Protein AF-A0A2S3WLH2-F1 (afdb_monomer_lite)

Structure (mmCIF, N/CA/C/O backbone):
data_AF-A0A2S3WLH2-F1
#
_entry.id   AF-A0A2S3WLH2-F1
#
loop_
_atom_site.group_PDB
_atom_site.id
_atom_site.type_symbol
_atom_site.label_atom_id
_atom_site.label_alt_id
_atom_site.label_comp_id
_atom_site.label_asym_id
_atom_site.label_entity_id
_atom_site.label_seq_id
_atom_site.pdbx_PDB_ins_code
_atom_site.Cartn_x
_atom_site.Cartn_y
_atom_site.Cartn_z
_atom_site.occupancy
_atom_site.B_iso_or_equiv
_atom_site.auth_seq_id
_atom_site.auth_comp_id
_atom_site.auth_asym_id
_atom_site.auth_atom_id
_atom_site.pdbx_PDB_model_num
ATOM 1 N N . MET A 1 1 ? 34.262 -37.736 -26.167 1.00 56.44 1 MET A N 1
ATOM 2 C CA . MET A 1 1 ? 33.920 -38.750 -27.195 1.00 56.44 1 MET A CA 1
ATOM 3 C C . MET A 1 1 ? 35.030 -39.770 -27.449 1.00 56.44 1 MET A C 1
ATOM 5 O O . MET A 1 1 ? 34.713 -40.842 -27.945 1.00 56.44 1 MET A O 1
ATOM 9 N N . GLU A 1 2 ? 36.291 -39.503 -27.096 1.00 75.81 2 GLU A N 1
ATOM 10 C CA . GLU A 1 2 ? 37.381 -40.477 -27.290 1.00 75.81 2 GLU A CA 1
ATOM 11 C C . GLU A 1 2 ? 37.308 -41.686 -26.346 1.00 75.81 2 GLU A C 1
ATOM 13 O O . GLU A 1 2 ? 37.465 -42.812 -26.799 1.00 75.81 2 GLU A O 1
ATOM 18 N N . LEU A 1 3 ? 36.907 -41.485 -25.085 1.00 77.19 3 LEU A N 1
ATOM 19 C CA . LEU A 1 3 ? 36.673 -42.567 -24.113 1.00 77.19 3 LEU A CA 1
ATOM 20 C C . LEU A 1 3 ? 35.698 -43.645 -24.618 1.00 77.19 3 LEU A C 1
ATOM 22 O O . LEU A 1 3 ? 35.965 -44.835 -24.494 1.00 77.19 3 LEU A O 1
ATOM 26 N N . LEU A 1 4 ? 34.589 -43.236 -25.243 1.00 81.94 4 LEU A N 1
ATOM 27 C CA . LEU A 1 4 ? 33.603 -44.168 -25.803 1.00 81.94 4 LEU A CA 1
ATOM 28 C C . LEU A 1 4 ? 34.166 -44.969 -26.986 1.00 81.94 4 LEU A C 1
ATOM 30 O O . LEU A 1 4 ? 33.778 -46.119 -27.184 1.00 81.94 4 LEU A O 1
ATOM 34 N N . LYS A 1 5 ? 35.082 -44.379 -27.766 1.00 85.12 5 LYS A N 1
ATOM 35 C CA . LYS A 1 5 ? 35.748 -45.073 -28.877 1.00 85.12 5 LYS A CA 1
ATOM 36 C C . LYS A 1 5 ? 36.744 -46.113 -28.359 1.00 85.12 5 LYS A C 1
ATOM 38 O O . LYS A 1 5 ? 36.732 -47.229 -28.870 1.00 85.12 5 LYS A O 1
ATOM 43 N N . SER A 1 6 ? 37.521 -45.793 -27.323 1.00 79.31 6 SER A N 1
ATOM 44 C CA . SER A 1 6 ? 38.459 -46.739 -26.700 1.00 79.31 6 SER A CA 1
ATOM 45 C C . SER A 1 6 ? 37.740 -47.910 -26.022 1.00 79.31 6 SER A C 1
ATOM 47 O O . SER A 1 6 ? 38.103 -49.060 -26.247 1.00 79.31 6 SER A O 1
ATOM 49 N N . ILE A 1 7 ? 36.643 -47.648 -25.296 1.00 79.62 7 ILE A N 1
ATOM 50 C CA . ILE A 1 7 ? 35.814 -48.707 -24.685 1.00 79.62 7 ILE A CA 1
ATOM 51 C C . ILE A 1 7 ? 35.257 -49.657 -25.753 1.00 79.62 7 ILE A C 1
ATOM 53 O O . ILE A 1 7 ? 35.231 -50.870 -25.557 1.00 79.62 7 ILE A O 1
ATOM 57 N N . LYS A 1 8 ? 34.830 -49.120 -26.903 1.00 85.94 8 LYS A N 1
ATOM 58 C CA . LYS A 1 8 ? 34.308 -49.927 -28.012 1.00 85.94 8 LYS A CA 1
ATOM 59 C C . LYS A 1 8 ? 35.391 -50.792 -28.664 1.00 85.94 8 LYS A C 1
ATOM 61 O O . LYS A 1 8 ? 35.097 -51.921 -29.044 1.00 85.94 8 LYS A O 1
ATOM 66 N N . ALA A 1 9 ? 36.612 -50.274 -28.799 1.00 85.38 9 ALA A N 1
ATOM 67 C CA . ALA A 1 9 ? 37.733 -50.998 -29.397 1.00 85.38 9 ALA A CA 1
ATOM 68 C C . ALA A 1 9 ? 38.206 -52.173 -28.523 1.00 85.38 9 ALA A C 1
ATOM 70 O O . ALA A 1 9 ? 38.523 -53.238 -29.046 1.00 85.38 9 ALA A O 1
ATOM 71 N N . GLU A 1 10 ? 38.188 -52.012 -27.198 1.00 83.56 10 GLU A N 1
ATOM 72 C CA . GLU A 1 10 ? 38.667 -53.029 -26.248 1.00 83.56 10 GLU A CA 1
ATOM 73 C C . GLU A 1 10 ? 37.556 -53.932 -25.680 1.00 83.56 10 GLU A C 1
ATOM 75 O O . GLU A 1 10 ? 37.819 -54.837 -24.886 1.00 83.56 10 GLU A O 1
ATOM 80 N N . TRP A 1 11 ? 36.308 -53.750 -26.122 1.00 78.88 11 TRP A N 1
ATOM 81 C CA . TRP A 1 11 ? 35.135 -54.471 -25.613 1.00 78.88 11 TRP A CA 1
ATOM 82 C C . TRP A 1 11 ? 35.271 -56.000 -25.680 1.00 78.88 11 TRP A C 1
ATOM 84 O O . TRP A 1 11 ? 34.885 -56.706 -24.747 1.00 78.88 11 TRP A O 1
ATOM 94 N N . SER A 1 12 ? 35.876 -56.518 -26.755 1.00 79.00 12 SER A N 1
ATOM 95 C CA . SER A 1 12 ? 36.104 -57.958 -26.923 1.00 79.00 12 SER A CA 1
ATOM 96 C C . SER A 1 12 ? 37.017 -58.531 -25.834 1.00 79.00 12 SER A C 1
ATOM 98 O O . SER A 1 12 ? 36.759 -59.628 -25.348 1.00 79.00 12 SER A O 1
ATOM 100 N N . VAL A 1 13 ? 38.049 -57.791 -25.417 1.00 77.56 13 VAL A N 1
ATOM 101 C CA . VAL A 1 13 ? 39.008 -58.224 -24.385 1.00 77.56 13 VAL A CA 1
ATOM 102 C C . VAL A 1 13 ? 38.372 -58.134 -22.998 1.00 77.56 13 VAL A C 1
ATOM 104 O O . VAL A 1 13 ? 38.483 -59.058 -22.195 1.00 77.56 13 VAL A O 1
ATOM 107 N N . ILE A 1 14 ? 37.624 -57.058 -22.741 1.00 70.06 14 ILE A N 1
ATOM 108 C CA . ILE A 1 14 ? 36.913 -56.844 -21.474 1.00 70.06 14 ILE A CA 1
ATOM 109 C C . ILE A 1 14 ? 35.849 -57.931 -21.246 1.00 70.06 14 ILE A C 1
ATOM 111 O O . ILE A 1 14 ? 35.679 -58.391 -20.120 1.00 70.06 14 ILE A O 1
ATOM 115 N N . SER A 1 15 ? 35.173 -58.388 -22.306 1.00 73.50 15 SER A N 1
ATOM 116 C CA . SER A 1 15 ? 34.126 -59.418 -22.216 1.00 73.50 15 SER A CA 1
ATOM 117 C C . SER A 1 15 ? 34.638 -60.827 -21.885 1.00 73.50 15 SER A C 1
ATOM 119 O O . SER A 1 15 ? 33.877 -61.644 -21.372 1.00 73.50 15 SER A O 1
ATOM 121 N N . GLN A 1 16 ? 35.920 -61.115 -22.139 1.00 81.88 16 GLN A N 1
ATOM 122 C CA . GLN A 1 16 ? 36.527 -62.429 -21.884 1.00 81.88 16 GLN A CA 1
ATOM 123 C C . GLN A 1 16 ? 37.110 -62.562 -20.465 1.00 81.88 16 GLN A C 1
ATOM 125 O O . GLN A 1 16 ? 37.399 -63.673 -20.025 1.00 81.88 16 GLN A O 1
ATOM 130 N N . ALA A 1 17 ? 37.250 -61.453 -19.728 1.00 81.44 17 ALA A N 1
ATOM 131 C CA . ALA A 1 17 ? 37.778 -61.421 -18.365 1.00 81.44 17 ALA A CA 1
ATOM 132 C C . ALA A 1 17 ? 36.665 -61.057 -17.353 1.00 81.44 17 ALA A C 1
ATOM 134 O O . ALA A 1 17 ? 36.336 -59.875 -17.205 1.00 81.44 17 ALA A O 1
ATOM 135 N N . PRO A 1 18 ? 36.092 -62.025 -16.605 1.00 79.50 18 PRO A N 1
ATOM 136 C CA . PRO A 1 18 ? 34.935 -61.782 -15.732 1.00 79.50 18 PRO A CA 1
ATOM 137 C C . PRO A 1 18 ? 35.211 -60.737 -14.638 1.00 79.50 18 PRO A C 1
ATOM 139 O O . PRO A 1 18 ? 34.332 -59.950 -14.292 1.0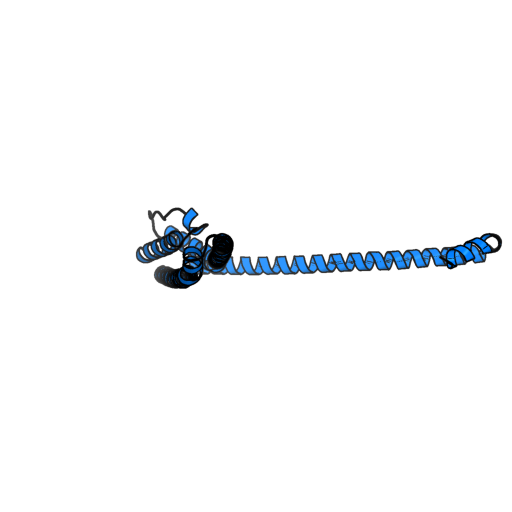0 79.50 18 PRO A O 1
ATOM 142 N N . PHE A 1 19 ? 36.447 -60.664 -14.135 1.00 84.69 19 PHE A N 1
ATOM 143 C CA . PHE A 1 19 ? 36.845 -59.667 -13.138 1.00 84.69 19 PHE A CA 1
ATOM 144 C C . PHE A 1 19 ? 36.872 -58.238 -13.695 1.00 84.69 19 PHE A C 1
ATOM 146 O O . PHE A 1 19 ? 36.411 -57.317 -13.023 1.00 84.69 19 PHE A O 1
ATOM 153 N N . SER A 1 20 ? 37.346 -58.043 -14.928 1.00 82.00 20 SER A N 1
ATOM 154 C CA . SER A 1 20 ? 37.380 -56.722 -15.571 1.00 82.00 20 SER A CA 1
ATOM 155 C C . SER A 1 20 ? 35.971 -56.172 -15.796 1.00 82.00 20 SER A C 1
ATOM 157 O O . SER A 1 20 ? 35.726 -54.987 -15.571 1.00 82.00 20 SER A O 1
ATOM 159 N N . PHE A 1 21 ? 35.023 -57.040 -16.165 1.00 83.19 21 PHE A N 1
ATOM 160 C CA . PHE A 1 21 ? 33.614 -56.671 -16.285 1.00 83.19 21 PHE A CA 1
ATOM 161 C C . PHE A 1 21 ? 33.007 -56.249 -14.939 1.00 83.19 21 PHE A C 1
ATOM 163 O O . PHE A 1 21 ? 32.333 -55.222 -14.870 1.00 83.19 21 PHE A O 1
ATOM 170 N N . LEU A 1 22 ? 33.281 -56.990 -13.857 1.00 90.06 22 LEU A N 1
ATOM 171 C CA . LEU A 1 22 ? 32.807 -56.637 -12.512 1.00 90.06 22 LEU A CA 1
ATOM 172 C C . LEU A 1 22 ? 33.355 -55.284 -12.042 1.00 90.06 22 LEU A C 1
ATOM 174 O O . LEU A 1 22 ? 32.604 -54.479 -11.492 1.00 90.06 22 LEU A O 1
ATOM 178 N N . ILE A 1 23 ? 34.637 -55.006 -12.299 1.00 90.06 23 ILE A N 1
ATOM 179 C CA . ILE A 1 23 ? 35.258 -53.717 -11.967 1.00 90.06 23 ILE A CA 1
ATOM 180 C C . ILE A 1 23 ? 34.596 -52.587 -12.762 1.00 90.06 23 ILE A C 1
ATOM 182 O O . ILE A 1 23 ? 34.207 -51.573 -12.182 1.00 90.06 23 ILE A O 1
ATOM 186 N N . LEU A 1 24 ? 34.409 -52.764 -14.074 1.00 86.25 24 LEU A N 1
ATOM 187 C CA . LEU A 1 24 ? 33.755 -51.762 -14.917 1.00 86.25 24 LEU A CA 1
ATOM 188 C C . LEU A 1 24 ? 32.306 -51.503 -14.476 1.00 86.25 24 LEU A C 1
ATOM 190 O O . LEU A 1 24 ? 31.888 -50.349 -14.388 1.00 86.25 24 LEU A O 1
ATOM 194 N N . ALA A 1 25 ? 31.552 -52.554 -14.150 1.00 90.00 25 ALA A N 1
ATOM 195 C CA . ALA A 1 25 ? 30.191 -52.433 -13.639 1.00 90.00 25 ALA A CA 1
ATOM 196 C C . ALA A 1 25 ? 30.152 -51.662 -12.309 1.00 90.00 25 ALA A C 1
ATOM 198 O O . ALA A 1 25 ? 29.349 -50.740 -12.156 1.00 90.00 25 ALA A O 1
ATOM 199 N N . ALA A 1 26 ? 31.055 -51.974 -11.373 1.00 95.88 26 ALA A N 1
ATOM 200 C CA . ALA A 1 26 ? 31.165 -51.266 -10.099 1.00 95.88 26 ALA A CA 1
ATOM 201 C C . ALA A 1 26 ? 31.509 -49.778 -10.287 1.00 95.88 26 ALA A C 1
ATOM 203 O O . ALA A 1 26 ? 30.929 -48.920 -9.615 1.00 95.88 26 ALA A O 1
ATOM 204 N N . LEU A 1 27 ? 32.395 -49.451 -11.235 1.00 94.62 27 LEU A N 1
ATOM 205 C CA . LEU A 1 27 ? 32.729 -48.067 -11.580 1.00 94.62 27 LEU A CA 1
ATOM 206 C C . LEU A 1 27 ? 31.532 -47.321 -12.177 1.00 94.62 27 LEU A C 1
ATOM 208 O O . LEU A 1 27 ? 31.243 -46.203 -11.755 1.00 94.62 27 LEU A O 1
ATOM 212 N N . MET A 1 28 ? 30.800 -47.942 -13.105 1.00 94.12 28 MET A N 1
ATOM 213 C CA . MET A 1 28 ? 29.609 -47.341 -13.717 1.00 94.12 28 MET A CA 1
ATOM 214 C C . MET A 1 28 ? 28.498 -47.090 -12.691 1.00 94.12 28 MET A C 1
ATOM 216 O O . MET A 1 28 ? 27.896 -46.016 -12.694 1.00 94.12 28 MET A O 1
ATOM 220 N N . LEU A 1 29 ? 28.256 -48.035 -11.776 1.00 97.44 29 LEU A N 1
ATOM 221 C CA . LEU A 1 29 ? 27.294 -47.862 -10.683 1.00 97.44 29 LEU A CA 1
ATOM 222 C C . LEU A 1 29 ? 27.719 -46.748 -9.721 1.00 97.44 29 LEU A C 1
ATOM 224 O O . LEU A 1 29 ? 26.893 -45.925 -9.332 1.00 97.44 29 LEU A O 1
ATOM 228 N N . SER A 1 30 ? 29.009 -46.679 -9.386 1.00 97.25 30 SER A N 1
ATOM 229 C CA . SER A 1 30 ? 29.555 -45.628 -8.522 1.00 97.25 30 SER A CA 1
ATOM 230 C C . SER A 1 30 ? 29.428 -44.248 -9.169 1.00 97.25 30 SER A C 1
ATOM 232 O O . SER A 1 30 ? 28.981 -43.302 -8.522 1.00 97.25 30 SER A O 1
ATOM 234 N N . ALA A 1 31 ? 29.748 -44.130 -10.461 1.00 96.62 31 ALA A N 1
ATOM 235 C CA . ALA A 1 31 ? 29.577 -42.894 -11.219 1.00 96.62 31 ALA A CA 1
ATOM 236 C C . ALA A 1 31 ? 28.099 -42.482 -11.297 1.00 96.62 31 ALA A C 1
ATOM 238 O O . ALA A 1 31 ? 27.768 -41.330 -11.021 1.00 96.62 31 ALA A O 1
ATOM 239 N N . GLY A 1 32 ? 27.199 -43.431 -11.584 1.00 97.75 32 GLY A N 1
ATOM 240 C CA . GLY A 1 32 ? 25.755 -43.196 -11.584 1.00 97.75 32 GLY A CA 1
ATOM 241 C C . GLY A 1 32 ? 25.242 -42.708 -10.227 1.00 97.75 32 GLY A C 1
ATOM 242 O O . GLY A 1 32 ? 24.495 -41.731 -10.166 1.00 97.75 32 GLY A O 1
ATOM 243 N N . TYR A 1 33 ? 25.701 -43.323 -9.134 1.00 97.81 33 TYR A N 1
ATOM 244 C CA . TYR A 1 33 ? 25.372 -42.898 -7.774 1.00 97.81 33 TYR A CA 1
ATOM 245 C C . TYR A 1 33 ? 25.886 -41.487 -7.464 1.00 97.81 33 TYR A C 1
ATOM 247 O O . TYR A 1 33 ? 25.137 -40.680 -6.917 1.00 97.81 33 TYR A O 1
ATOM 255 N N . LEU A 1 34 ? 27.124 -41.152 -7.841 1.00 97.94 34 LEU A N 1
ATOM 256 C CA . LEU A 1 34 ? 27.683 -39.812 -7.634 1.00 97.94 34 LEU A CA 1
ATOM 257 C C . LEU A 1 34 ? 26.921 -38.744 -8.430 1.00 97.94 34 LEU A C 1
ATOM 259 O O . LEU A 1 34 ? 26.586 -37.700 -7.870 1.00 97.94 34 LEU A O 1
ATOM 263 N N . CYS A 1 35 ? 26.584 -39.017 -9.694 1.00 97.19 35 CYS A N 1
ATOM 264 C CA . CYS A 1 35 ? 25.770 -38.119 -10.516 1.00 97.19 35 CYS A CA 1
ATOM 265 C C . CYS A 1 35 ? 24.366 -37.925 -9.929 1.00 97.19 35 CYS A C 1
ATOM 267 O O . CYS A 1 35 ? 23.907 -36.789 -9.810 1.00 97.19 35 CYS A O 1
ATOM 269 N N . ALA A 1 36 ? 23.701 -39.011 -9.522 1.00 96.94 36 ALA A N 1
ATOM 270 C CA . ALA A 1 36 ? 22.388 -38.942 -8.887 1.00 96.94 36 ALA A CA 1
ATOM 271 C C . ALA A 1 36 ? 22.452 -38.153 -7.574 1.00 96.94 36 ALA A C 1
ATOM 273 O O . ALA A 1 36 ? 21.664 -37.235 -7.365 1.00 96.94 36 ALA A O 1
ATOM 274 N N . ARG A 1 37 ? 23.429 -38.454 -6.712 1.00 97.50 37 ARG A N 1
ATOM 275 C CA . ARG A 1 37 ? 23.650 -37.743 -5.449 1.00 97.50 37 ARG A CA 1
ATOM 276 C C . ARG A 1 37 ? 23.870 -36.250 -5.680 1.00 97.50 37 ARG A C 1
ATOM 278 O O . ARG A 1 37 ? 23.269 -35.457 -4.967 1.00 97.50 37 ARG A O 1
ATOM 285 N N . TRP A 1 38 ? 24.691 -35.867 -6.657 1.00 96.00 38 TRP A N 1
ATOM 286 C CA . TRP A 1 38 ? 24.941 -34.461 -6.987 1.00 96.00 38 TRP A CA 1
ATOM 287 C C . TRP A 1 38 ? 23.674 -33.752 -7.484 1.00 96.00 38 TRP A C 1
ATOM 289 O O . TRP A 1 38 ? 23.323 -32.690 -6.972 1.00 96.00 38 TRP A O 1
ATOM 299 N N . TYR A 1 39 ? 22.941 -34.372 -8.414 1.00 97.19 39 TYR A N 1
ATOM 300 C CA . TYR A 1 39 ? 21.691 -33.820 -8.942 1.00 97.19 39 TYR A CA 1
ATOM 301 C C . TYR A 1 39 ? 20.627 -33.643 -7.849 1.00 97.19 39 TYR A C 1
ATOM 303 O O . TYR A 1 39 ? 20.033 -32.570 -7.711 1.00 97.19 39 TYR A O 1
ATOM 311 N N . TYR A 1 40 ? 20.403 -34.678 -7.036 1.00 97.69 40 TYR A N 1
ATOM 312 C CA . TYR A 1 40 ? 19.420 -34.623 -5.958 1.00 97.69 40 TYR A CA 1
ATOM 313 C C . TYR A 1 40 ? 19.848 -33.689 -4.826 1.00 97.69 40 TYR A C 1
ATOM 315 O O . TYR A 1 40 ? 18.982 -33.015 -4.276 1.00 97.69 40 TYR A O 1
ATOM 323 N N . ALA A 1 41 ? 21.144 -33.581 -4.514 1.00 96.88 41 ALA A N 1
ATOM 324 C CA . ALA A 1 41 ? 21.641 -32.594 -3.556 1.00 96.88 41 ALA A CA 1
ATOM 325 C C . ALA A 1 41 ? 21.285 -31.170 -4.002 1.00 96.88 41 ALA A C 1
ATOM 327 O O . ALA A 1 41 ? 20.617 -30.457 -3.258 1.00 96.88 41 ALA A O 1
ATOM 328 N N . GLY A 1 42 ? 21.586 -30.805 -5.255 1.00 95.44 42 GLY A N 1
ATOM 329 C CA . GLY A 1 42 ? 21.228 -29.485 -5.785 1.00 95.44 42 GLY A CA 1
ATOM 330 C C . GLY A 1 42 ? 19.717 -29.222 -5.778 1.00 95.44 42 GLY A C 1
ATOM 331 O O . GLY A 1 42 ? 19.271 -28.116 -5.472 1.00 95.44 42 GLY A O 1
ATOM 332 N N . ARG A 1 43 ? 18.893 -30.243 -6.055 1.00 96.25 43 ARG A N 1
ATOM 333 C CA . ARG A 1 43 ? 17.430 -30.108 -5.985 1.00 96.25 43 ARG A CA 1
ATOM 334 C C . ARG A 1 43 ? 16.923 -29.939 -4.552 1.00 96.25 43 ARG A C 1
ATOM 336 O O . ARG A 1 43 ? 15.994 -29.161 -4.339 1.00 96.25 43 ARG A O 1
ATOM 343 N N . ILE A 1 44 ? 17.502 -30.662 -3.596 1.00 97.50 44 ILE A N 1
ATOM 344 C CA . ILE A 1 44 ? 17.186 -30.533 -2.169 1.00 97.50 44 ILE A CA 1
ATOM 345 C C . ILE A 1 44 ? 17.556 -29.133 -1.679 1.00 97.50 44 ILE A C 1
ATOM 347 O O . ILE A 1 44 ? 16.749 -28.517 -0.988 1.00 97.50 44 ILE A O 1
ATOM 351 N N . ASP A 1 45 ? 18.714 -28.611 -2.076 1.00 96.75 45 ASP A N 1
ATOM 352 C CA . ASP A 1 45 ? 19.168 -27.280 -1.671 1.00 96.75 45 ASP A CA 1
ATOM 353 C C . ASP A 1 45 ? 18.255 -26.178 -2.226 1.00 96.75 45 ASP A C 1
ATOM 355 O O . ASP A 1 45 ? 17.789 -25.334 -1.464 1.00 96.75 45 ASP A O 1
ATOM 359 N N . LEU A 1 46 ? 17.858 -26.262 -3.503 1.00 96.88 46 LEU A N 1
ATOM 360 C CA . LEU A 1 46 ? 16.874 -25.342 -4.091 1.00 96.88 46 LEU A CA 1
ATOM 361 C C . LEU A 1 46 ? 15.519 -25.387 -3.361 1.00 96.88 46 LEU A C 1
ATOM 363 O O . LEU A 1 46 ? 14.864 -24.363 -3.158 1.00 96.88 46 LEU A O 1
ATOM 367 N N . LEU A 1 47 ? 15.055 -26.584 -2.990 1.00 96.56 47 LEU A N 1
ATOM 368 C CA . LEU A 1 47 ? 13.795 -26.734 -2.260 1.00 96.56 47 LEU A CA 1
ATOM 369 C C . LEU A 1 47 ? 13.895 -26.177 -0.839 1.00 96.56 47 LEU A C 1
ATOM 371 O O . LEU A 1 47 ? 12.933 -25.566 -0.375 1.00 96.56 47 LEU A O 1
ATOM 375 N N . ARG A 1 48 ? 15.040 -26.348 -0.171 1.00 97.31 48 ARG A N 1
ATOM 376 C CA . ARG A 1 48 ? 15.312 -25.759 1.145 1.00 97.31 48 ARG A CA 1
ATOM 377 C C . ARG A 1 48 ? 15.331 -24.239 1.084 1.00 97.31 48 ARG A C 1
ATOM 379 O O . ARG A 1 48 ? 14.671 -23.617 1.906 1.00 97.31 48 ARG A O 1
ATOM 386 N N . GLU A 1 49 ? 15.994 -23.655 0.091 1.00 96.44 49 GLU A N 1
ATOM 387 C CA . GLU A 1 49 ? 16.008 -22.203 -0.120 1.00 96.44 49 GLU A CA 1
ATOM 388 C C . GLU A 1 49 ? 14.589 -21.665 -0.345 1.00 96.44 49 GLU A C 1
ATOM 390 O O . GLU A 1 49 ? 14.150 -20.723 0.312 1.00 96.44 49 GLU A O 1
ATOM 395 N N . ARG A 1 50 ? 13.807 -22.319 -1.212 1.00 96.00 50 ARG A N 1
ATOM 396 C CA . ARG A 1 50 ? 12.413 -21.925 -1.451 1.00 96.00 50 ARG A CA 1
ATOM 397 C C . ARG A 1 50 ? 11.545 -22.061 -0.199 1.00 96.00 50 ARG A C 1
ATOM 399 O O . ARG A 1 50 ? 10.677 -21.216 0.021 1.00 96.00 50 ARG A O 1
ATOM 406 N N . LEU A 1 51 ? 11.745 -23.118 0.589 1.00 97.06 51 LEU A N 1
ATOM 407 C CA . LEU A 1 51 ? 11.056 -23.312 1.864 1.00 97.06 51 LEU A CA 1
ATOM 408 C C . LEU A 1 51 ? 11.413 -22.182 2.836 1.00 97.06 51 LEU A C 1
ATOM 410 O O . LEU A 1 51 ? 10.507 -21.595 3.418 1.00 97.06 51 LEU A O 1
ATOM 414 N N . GLN A 1 52 ? 12.698 -21.840 2.943 1.00 97.19 52 GLN A N 1
ATOM 415 C CA . GLN A 1 52 ? 13.191 -20.772 3.806 1.00 97.19 52 GLN A CA 1
ATOM 416 C C . GLN A 1 52 ? 12.586 -19.414 3.424 1.00 97.19 52 GLN A C 1
ATOM 418 O O . GLN A 1 52 ? 11.989 -18.747 4.268 1.00 97.19 52 GLN A O 1
ATOM 423 N N . LEU A 1 53 ? 12.626 -19.049 2.139 1.00 95.94 53 LEU A N 1
ATOM 424 C CA . LEU A 1 53 ? 12.006 -17.816 1.642 1.00 95.94 53 LEU A CA 1
ATOM 425 C C . LEU A 1 53 ? 10.503 -17.769 1.947 1.00 95.94 53 LEU A C 1
ATOM 427 O O . LEU A 1 53 ? 9.954 -16.720 2.279 1.00 95.94 53 LEU A O 1
ATOM 431 N N . LYS A 1 54 ? 9.811 -18.910 1.844 1.00 95.62 54 LYS A N 1
ATOM 432 C CA . LYS A 1 54 ? 8.384 -18.997 2.172 1.00 95.62 54 LYS A CA 1
ATOM 433 C C . LYS A 1 54 ? 8.117 -18.895 3.670 1.00 95.62 54 LYS A C 1
ATOM 435 O O . LYS A 1 54 ? 7.145 -18.238 4.035 1.00 95.62 54 LYS A O 1
ATOM 440 N N . SER A 1 55 ? 8.957 -19.480 4.521 1.00 95.69 55 SER A N 1
ATOM 441 C CA . SER A 1 55 ? 8.842 -19.311 5.972 1.00 95.69 55 SER A CA 1
ATOM 442 C C . SER A 1 55 ? 9.119 -17.872 6.405 1.00 95.69 55 SER A C 1
ATOM 444 O O . SER A 1 55 ? 8.363 -17.336 7.206 1.00 95.69 55 SER A O 1
ATOM 446 N N . GLU A 1 56 ? 10.115 -17.204 5.819 1.00 95.69 56 GLU A N 1
ATOM 447 C CA . GLU A 1 56 ? 10.420 -15.794 6.106 1.00 95.69 56 GLU A CA 1
ATOM 448 C C . GLU A 1 56 ? 9.264 -14.871 5.689 1.00 95.69 56 GLU A C 1
ATOM 450 O O . GLU A 1 56 ? 8.875 -13.967 6.433 1.00 95.69 56 GLU A O 1
ATOM 455 N N . GLN A 1 57 ? 8.650 -15.132 4.528 1.00 93.38 57 GLN A N 1
ATOM 456 C CA . GLN A 1 57 ? 7.432 -14.437 4.102 1.00 93.38 57 GLN A CA 1
ATOM 457 C C . GLN A 1 57 ? 6.276 -14.664 5.081 1.00 93.38 57 GLN A C 1
ATOM 459 O O . GLN A 1 57 ? 5.590 -13.709 5.442 1.00 93.38 57 GLN A O 1
ATOM 464 N N . ALA A 1 58 ? 6.057 -15.909 5.514 1.00 93.62 58 ALA A N 1
ATOM 465 C CA . ALA A 1 58 ? 4.983 -16.249 6.441 1.00 93.62 58 ALA A CA 1
ATOM 466 C C . ALA A 1 58 ? 5.151 -15.548 7.797 1.00 93.62 58 ALA A C 1
ATOM 468 O O . ALA A 1 58 ? 4.197 -14.937 8.277 1.00 93.62 58 ALA A O 1
ATOM 469 N N . GLU A 1 59 ? 6.356 -15.561 8.372 1.00 94.62 59 GLU A N 1
ATOM 470 C CA . GLU A 1 59 ? 6.642 -14.845 9.621 1.00 94.62 59 GLU A CA 1
ATOM 471 C C . GLU A 1 59 ? 6.477 -13.332 9.446 1.00 94.62 59 GLU A C 1
ATOM 473 O O . GLU A 1 59 ? 5.818 -12.690 10.258 1.00 94.62 59 GLU A O 1
ATOM 478 N N . THR A 1 60 ? 6.933 -12.760 8.326 1.00 92.69 60 THR A N 1
ATOM 479 C CA . THR A 1 60 ? 6.723 -11.330 8.039 1.00 92.69 60 THR A CA 1
ATOM 480 C C . THR A 1 60 ? 5.235 -10.966 7.976 1.00 92.69 60 THR A C 1
ATOM 482 O O . THR A 1 60 ? 4.826 -9.918 8.478 1.00 92.69 60 THR A O 1
ATOM 485 N N . TYR A 1 61 ? 4.399 -11.799 7.348 1.00 89.69 61 TYR A N 1
ATOM 486 C CA . TYR A 1 61 ? 2.955 -11.554 7.296 1.00 89.69 61 TYR A CA 1
ATOM 487 C C . TYR A 1 61 ? 2.298 -11.703 8.663 1.00 89.69 61 TYR A C 1
ATOM 489 O O . TYR A 1 61 ? 1.459 -10.879 9.019 1.00 89.69 61 TYR A O 1
ATOM 497 N N . LYS A 1 62 ? 2.710 -12.706 9.438 1.00 93.56 62 LYS A N 1
ATOM 498 C CA . LYS A 1 62 ? 2.239 -12.914 10.806 1.00 93.56 62 LYS A CA 1
ATOM 499 C C . LYS A 1 62 ? 2.585 -11.725 11.702 1.00 93.56 62 LYS A C 1
ATOM 501 O O . LYS A 1 62 ? 1.706 -11.218 12.386 1.00 93.56 62 LYS A O 1
ATOM 506 N N . GLU A 1 63 ? 3.816 -11.222 11.645 1.00 93.56 63 GLU A N 1
ATOM 507 C CA . GLU A 1 63 ? 4.219 -10.017 12.379 1.00 93.56 63 GLU A CA 1
ATOM 508 C C . GLU A 1 63 ? 3.397 -8.788 11.979 1.00 93.56 63 GLU A C 1
ATOM 510 O O . GLU A 1 63 ? 3.025 -7.982 12.829 1.00 93.56 63 GLU A O 1
ATOM 515 N N . ARG A 1 64 ? 3.097 -8.622 10.684 1.00 87.44 64 ARG A N 1
ATOM 516 C CA . ARG A 1 64 ? 2.258 -7.512 10.207 1.00 87.44 64 ARG A CA 1
ATOM 517 C C . ARG A 1 64 ? 0.816 -7.631 10.688 1.00 87.44 64 ARG A C 1
ATOM 519 O O . ARG A 1 64 ? 0.253 -6.614 11.077 1.00 87.44 64 ARG A O 1
ATOM 526 N N . ALA A 1 65 ? 0.251 -8.835 10.668 1.00 86.69 65 ALA A N 1
ATOM 527 C CA . ALA A 1 65 ? -1.095 -9.094 11.166 1.00 86.69 65 ALA A CA 1
ATOM 528 C C . ALA A 1 65 ? -1.185 -8.811 12.671 1.00 86.69 65 ALA A C 1
ATOM 530 O O . ALA A 1 65 ? -2.043 -8.047 13.091 1.00 86.69 65 ALA A O 1
ATOM 531 N N . LEU A 1 66 ? -0.224 -9.300 13.463 1.00 92.19 66 LEU A N 1
ATOM 532 C CA . LEU A 1 66 ? -0.175 -9.029 14.904 1.00 92.19 66 LEU A CA 1
ATOM 533 C C . LEU A 1 66 ? -0.074 -7.528 15.209 1.00 92.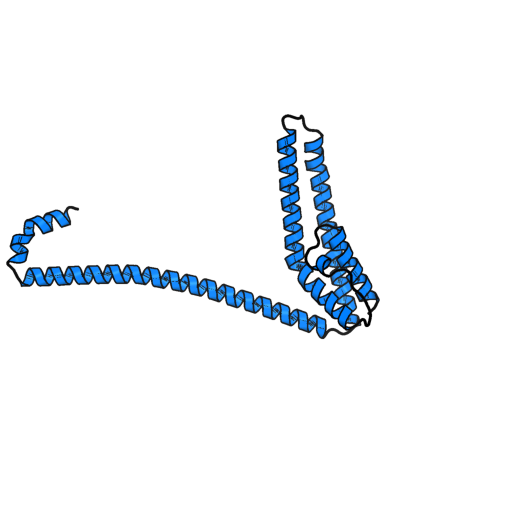19 66 LEU A C 1
ATOM 535 O O . LEU A 1 66 ? -0.798 -7.025 16.059 1.00 92.19 66 LEU A O 1
ATOM 539 N N . LYS A 1 67 ? 0.754 -6.782 14.467 1.00 91.62 67 LYS A N 1
ATOM 540 C CA . LYS A 1 67 ? 0.830 -5.316 14.607 1.00 91.62 67 LYS A CA 1
ATOM 541 C C . LYS A 1 67 ? -0.483 -4.615 14.249 1.00 91.62 67 LYS A C 1
ATOM 543 O O . LYS A 1 67 ? -0.772 -3.551 14.790 1.00 91.62 67 LYS A O 1
ATOM 548 N N . GLN A 1 68 ? -1.253 -5.156 13.307 1.00 88.56 68 GLN A N 1
ATOM 549 C CA . GLN A 1 68 ? -2.574 -4.623 12.974 1.00 88.56 68 GLN A CA 1
ATOM 550 C C . GLN A 1 68 ? -3.580 -4.925 14.085 1.00 88.56 68 GLN A C 1
ATOM 552 O O . GLN A 1 68 ? -4.289 -4.013 14.497 1.00 88.56 68 GLN A O 1
ATOM 557 N N . ASP A 1 69 ? -3.578 -6.142 14.626 1.00 89.31 69 ASP A N 1
ATOM 558 C CA . ASP A 1 69 ? -4.427 -6.518 15.759 1.00 89.31 69 ASP A CA 1
ATOM 559 C C . ASP A 1 69 ? -4.135 -5.645 16.989 1.00 89.31 69 ASP A C 1
ATOM 561 O O . ASP A 1 69 ? -5.057 -5.134 17.623 1.00 89.31 69 ASP A O 1
ATOM 565 N N . GLU A 1 70 ? -2.858 -5.390 17.286 1.00 93.12 70 GLU A N 1
ATOM 566 C CA . GLU A 1 70 ? -2.439 -4.478 18.356 1.00 93.12 70 GLU A CA 1
ATOM 567 C C . GLU A 1 70 ? -2.987 -3.061 18.150 1.00 93.12 70 GLU A C 1
ATOM 569 O O . GLU A 1 70 ? -3.559 -2.486 19.077 1.00 93.12 70 GLU A O 1
ATOM 574 N N . LYS A 1 71 ? -2.886 -2.511 16.933 1.00 90.94 71 LYS A N 1
ATOM 575 C CA . LYS A 1 71 ? -3.468 -1.200 16.603 1.00 90.94 71 LYS A CA 1
ATOM 576 C C . LYS A 1 71 ? -4.987 -1.184 16.766 1.00 90.94 71 LYS A C 1
ATOM 578 O O . LYS A 1 71 ? -5.535 -0.191 17.238 1.00 90.94 71 LYS A O 1
ATOM 583 N N . VAL A 1 72 ? -5.675 -2.251 16.354 1.00 90.56 72 VAL A N 1
ATOM 584 C CA . VAL A 1 72 ? -7.137 -2.361 16.493 1.00 90.56 72 VAL A CA 1
ATOM 585 C C . VAL A 1 72 ? -7.511 -2.334 17.962 1.00 90.56 72 VAL A C 1
ATOM 587 O O . VAL A 1 72 ? -8.352 -1.531 18.361 1.00 90.56 72 VAL A O 1
ATOM 590 N N . LEU A 1 73 ? -6.834 -3.135 18.782 1.00 90.06 73 LEU A N 1
ATOM 591 C CA . LEU A 1 73 ? -7.035 -3.133 20.225 1.00 90.06 73 LEU A CA 1
ATOM 592 C C . LEU A 1 73 ? -6.724 -1.766 20.841 1.00 90.06 73 LEU A C 1
ATOM 594 O O . LEU A 1 73 ? -7.452 -1.321 21.723 1.00 90.06 73 LEU A O 1
ATOM 598 N N . GLU A 1 74 ? -5.684 -1.075 20.376 1.00 92.25 74 GLU A N 1
ATOM 599 C CA . GLU A 1 74 ? -5.345 0.267 20.849 1.00 92.25 74 GLU A CA 1
ATOM 600 C C . GLU A 1 74 ? -6.466 1.278 20.557 1.00 92.25 74 GLU A C 1
ATOM 602 O O . GLU A 1 74 ? -6.803 2.094 21.416 1.00 92.25 74 GLU A O 1
ATOM 607 N N . VAL A 1 75 ? -7.059 1.228 19.362 1.00 91.62 75 VAL A N 1
ATOM 608 C CA . VAL A 1 75 ? -8.162 2.114 18.960 1.00 91.62 75 VAL A CA 1
ATOM 609 C C . VAL A 1 75 ? -9.439 1.783 19.735 1.00 91.62 75 VAL A C 1
ATOM 611 O O . VAL A 1 75 ? -10.030 2.683 20.330 1.00 91.62 75 VAL A O 1
ATOM 614 N N . VAL A 1 76 ? -9.814 0.504 19.811 1.00 91.81 76 VAL A N 1
ATOM 615 C CA . VAL A 1 76 ? -11.024 0.037 20.509 1.00 91.81 76 VAL A CA 1
ATOM 616 C C . VAL A 1 76 ? -10.962 0.334 22.011 1.00 91.81 76 VAL A C 1
ATOM 618 O O . VAL A 1 76 ? -11.936 0.804 22.593 1.00 91.81 76 VAL A O 1
ATOM 621 N N . ASN A 1 77 ? -9.806 0.132 22.647 1.00 92.12 77 ASN A N 1
ATOM 622 C CA . ASN A 1 77 ? -9.636 0.379 24.083 1.00 92.12 77 ASN A CA 1
ATOM 623 C C . ASN A 1 77 ? -9.392 1.860 24.429 1.00 92.12 77 ASN A C 1
ATOM 625 O O . ASN A 1 77 ? -9.272 2.192 25.606 1.00 92.12 77 ASN A O 1
ATOM 629 N N . SER A 1 78 ? -9.280 2.759 23.443 1.00 91.50 78 SER A N 1
ATOM 630 C CA . SER A 1 78 ? -9.065 4.187 23.711 1.00 91.50 78 SER A CA 1
ATOM 631 C C . SER A 1 78 ? -10.326 4.833 24.295 1.00 91.50 78 SER A C 1
ATOM 633 O O . SER A 1 78 ? -11.426 4.618 23.794 1.00 91.50 78 SER A O 1
ATOM 635 N N . ASP A 1 79 ? -10.191 5.693 25.304 1.00 93.75 79 ASP A N 1
ATOM 636 C CA . ASP A 1 79 ? -11.311 6.496 25.814 1.00 93.75 79 ASP A CA 1
ATOM 637 C C . ASP A 1 79 ? -11.818 7.500 24.766 1.00 93.75 79 ASP A C 1
ATOM 639 O O . ASP A 1 79 ? -11.099 7.858 23.833 1.00 93.75 79 ASP A O 1
ATOM 643 N N . GLY A 1 80 ? -13.050 8.001 24.927 1.00 93.75 80 GLY A N 1
ATOM 644 C CA . GLY A 1 80 ? -13.661 8.965 23.995 1.00 93.75 80 GLY A CA 1
ATOM 645 C C . GLY A 1 80 ? -12.756 10.162 23.644 1.00 93.75 80 GLY A C 1
ATOM 646 O O . GLY A 1 80 ? -12.469 10.371 22.466 1.00 93.75 80 GLY A O 1
ATOM 647 N N . PRO A 1 81 ? -12.213 10.901 24.632 1.00 96.19 81 PRO A N 1
ATOM 648 C CA . PRO A 1 81 ? -11.310 12.024 24.365 1.00 96.19 81 PRO A CA 1
ATOM 649 C C . PRO A 1 81 ? -10.023 11.622 23.632 1.00 96.19 81 PRO A C 1
ATOM 651 O O . PRO A 1 81 ? -9.546 12.359 22.772 1.00 96.19 81 PRO A O 1
ATOM 654 N N . VAL A 1 82 ? -9.477 10.440 23.938 1.00 96.00 82 VAL A N 1
ATOM 655 C CA . VAL A 1 82 ? -8.251 9.922 23.311 1.00 96.00 82 VAL A CA 1
ATOM 656 C C . VAL A 1 82 ? -8.515 9.528 21.859 1.00 96.00 82 VAL A C 1
ATOM 658 O O . VAL A 1 82 ? -7.730 9.871 20.978 1.00 96.00 82 VAL A O 1
ATOM 661 N N . LEU A 1 83 ? -9.635 8.852 21.592 1.00 96.25 83 LEU A N 1
ATOM 662 C CA . LEU A 1 83 ? -10.056 8.479 20.242 1.00 96.25 83 LEU A CA 1
ATOM 663 C C . LEU A 1 83 ? -10.298 9.718 19.372 1.00 96.25 83 LEU A C 1
ATOM 665 O O . LEU A 1 83 ? -9.852 9.766 18.222 1.00 96.25 83 LEU A O 1
ATOM 669 N N . ARG A 1 84 ? -10.951 10.743 19.932 1.00 97.31 84 ARG A N 1
ATOM 670 C CA . ARG A 1 84 ? -11.150 12.035 19.268 1.00 97.31 84 ARG A CA 1
ATOM 671 C C . ARG A 1 84 ? -9.817 12.676 18.888 1.00 97.31 84 ARG A C 1
ATOM 673 O O . ARG A 1 84 ? -9.639 13.039 17.729 1.00 97.31 84 ARG A O 1
ATOM 680 N N . GLU A 1 85 ? -8.880 12.780 19.827 1.00 97.81 85 GLU A N 1
ATOM 681 C CA . GLU A 1 85 ? -7.566 13.380 19.572 1.00 97.81 85 GLU A CA 1
ATOM 682 C C . GLU A 1 85 ? -6.778 12.601 18.508 1.00 97.81 85 GLU A C 1
ATOM 684 O O . GLU A 1 85 ? -6.309 13.188 17.534 1.00 97.81 85 GLU A O 1
ATOM 689 N N . LYS A 1 86 ? -6.716 11.265 18.618 1.00 96.88 86 LYS A N 1
ATOM 690 C CA . LYS A 1 86 ? -6.074 10.403 17.608 1.00 96.88 86 LYS A CA 1
ATOM 691 C C . LYS A 1 86 ? -6.678 10.598 16.218 1.00 96.88 86 LYS A C 1
ATOM 693 O O . LYS A 1 86 ? -5.946 10.653 15.229 1.00 96.88 86 LYS A O 1
ATOM 698 N N . THR A 1 87 ? -8.000 10.736 16.138 1.00 97.81 87 THR A N 1
ATOM 699 C CA . THR A 1 87 ? -8.690 10.971 14.865 1.00 97.81 87 THR A CA 1
ATOM 700 C C . THR A 1 87 ? -8.335 12.335 14.283 1.00 97.81 87 THR A C 1
ATOM 702 O O . THR A 1 87 ? -8.027 12.428 13.098 1.00 97.81 87 THR A O 1
ATOM 705 N N . LEU A 1 88 ? -8.310 13.396 15.093 1.00 98.25 88 LEU A N 1
ATOM 706 C CA . LEU A 1 88 ? -7.942 14.733 14.617 1.00 98.25 88 LEU A CA 1
ATOM 707 C C . LEU A 1 88 ? -6.476 14.800 14.165 1.00 98.25 88 LEU A C 1
ATOM 709 O O . LEU A 1 88 ? -6.181 15.397 13.130 1.00 98.25 88 LEU A O 1
ATOM 713 N N . GLN A 1 89 ? -5.569 14.117 14.866 1.00 98.12 89 GLN A N 1
ATOM 714 C CA . GLN A 1 89 ? -4.178 13.966 14.431 1.00 98.12 89 GLN A CA 1
ATOM 715 C C . GLN A 1 89 ? -4.064 13.180 13.118 1.00 98.12 89 GLN A C 1
ATOM 717 O O . GLN A 1 89 ? -3.261 13.526 12.250 1.00 98.12 89 GLN A O 1
ATOM 722 N N . PHE A 1 90 ? -4.870 12.129 12.934 1.00 98.00 90 PHE A N 1
ATOM 723 C CA . PHE A 1 90 ? -4.955 11.415 11.659 1.00 98.00 90 PHE A CA 1
ATOM 724 C C . PHE A 1 90 ? -5.430 12.336 10.528 1.00 98.00 90 PHE A C 1
ATOM 726 O O . PHE A 1 90 ? -4.796 12.375 9.474 1.00 98.00 90 PHE A O 1
ATOM 733 N N . VAL A 1 91 ? -6.492 13.115 10.758 1.00 98.44 91 VAL A N 1
ATOM 734 C CA . VAL A 1 91 ? -7.026 14.083 9.787 1.00 98.44 91 VAL A CA 1
ATOM 735 C C . VAL A 1 91 ? -5.970 15.118 9.401 1.00 98.44 91 VAL A C 1
ATOM 737 O O . VAL A 1 91 ? -5.810 15.389 8.213 1.00 98.44 91 VAL A O 1
ATOM 740 N N . ALA A 1 92 ? -5.218 15.657 10.366 1.00 98.50 92 ALA A N 1
ATOM 741 C CA . ALA A 1 92 ? -4.132 16.598 10.092 1.00 98.50 92 ALA A CA 1
ATOM 742 C C . ALA A 1 92 ? -3.082 15.985 9.150 1.00 98.50 92 ALA A C 1
ATOM 744 O O . ALA A 1 92 ? -2.811 16.540 8.088 1.00 98.50 92 ALA A O 1
ATOM 745 N N . ARG A 1 93 ? -2.594 14.773 9.456 1.00 98.38 93 ARG A N 1
ATOM 746 C CA . ARG A 1 93 ? -1.637 14.060 8.588 1.00 98.38 93 ARG A CA 1
ATOM 747 C C . ARG A 1 93 ? -2.196 13.780 7.191 1.00 98.38 93 ARG A C 1
ATOM 749 O O . ARG A 1 93 ? -1.451 13.834 6.214 1.00 98.38 93 ARG A O 1
ATOM 756 N N . LEU A 1 94 ? -3.485 13.446 7.086 1.00 98.31 94 LEU A N 1
ATOM 757 C CA . LEU A 1 94 ? -4.135 13.203 5.797 1.00 98.31 94 LEU A CA 1
ATOM 758 C C . LEU A 1 94 ? -4.235 14.496 4.974 1.00 98.31 94 LEU A C 1
ATOM 760 O O . LEU A 1 94 ? -4.024 14.461 3.765 1.00 98.31 94 LEU A O 1
ATOM 764 N N . ARG A 1 95 ? -4.494 15.641 5.614 1.00 98.50 95 ARG A N 1
ATOM 765 C CA . ARG A 1 95 ? -4.500 16.951 4.947 1.00 98.50 95 ARG A CA 1
ATOM 766 C C . ARG A 1 95 ? -3.110 17.371 4.483 1.00 98.50 95 ARG A C 1
ATOM 768 O O . ARG A 1 95 ? -2.979 17.763 3.328 1.00 98.50 95 ARG A O 1
ATOM 775 N N . ASP A 1 96 ? -2.080 17.168 5.301 1.00 98.38 96 ASP A N 1
ATOM 776 C CA . ASP A 1 96 ? -0.688 17.403 4.892 1.00 98.38 96 ASP A CA 1
ATOM 777 C C . ASP A 1 96 ? -0.301 16.514 3.697 1.00 98.38 96 ASP A C 1
ATOM 779 O O . ASP A 1 96 ? 0.391 16.935 2.771 1.00 98.38 96 ASP A O 1
ATOM 783 N N . PHE A 1 97 ? -0.757 15.257 3.682 1.00 97.94 97 PHE A N 1
ATOM 784 C CA . PHE A 1 97 ? -0.595 14.367 2.532 1.00 97.94 97 PHE A CA 1
ATOM 785 C C . PHE A 1 97 ? -1.275 14.924 1.273 1.00 97.94 97 PHE A C 1
ATOM 787 O O . PHE A 1 97 ? -0.636 14.975 0.222 1.00 97.94 97 PHE A O 1
ATOM 794 N N . ILE A 1 98 ? -2.531 15.369 1.376 1.00 98.00 98 ILE A N 1
ATOM 795 C CA . ILE A 1 98 ? -3.271 15.965 0.256 1.00 98.00 98 ILE A CA 1
ATOM 796 C C . ILE A 1 98 ? -2.525 17.189 -0.282 1.00 98.00 98 ILE A C 1
ATOM 798 O O . ILE A 1 98 ? -2.287 17.264 -1.486 1.00 98.00 98 ILE A O 1
ATOM 802 N N . GLU A 1 99 ? -2.119 18.108 0.594 1.00 98.12 99 GLU A N 1
ATOM 803 C CA . GLU A 1 99 ? -1.445 19.350 0.211 1.00 98.12 99 GLU A CA 1
ATOM 804 C C . GLU A 1 99 ? -0.115 19.082 -0.504 1.00 98.12 99 GLU A C 1
ATOM 806 O O . GLU A 1 99 ? 0.126 19.633 -1.579 1.00 98.12 99 GLU A O 1
ATOM 811 N N . ARG A 1 100 ? 0.724 18.181 0.029 1.00 97.50 100 ARG A N 1
ATOM 812 C CA . ARG A 1 100 ? 2.007 17.818 -0.599 1.00 97.50 100 ARG A CA 1
ATOM 813 C C . ARG A 1 100 ? 1.827 17.327 -2.037 1.00 97.50 100 ARG A C 1
ATOM 815 O O . ARG A 1 100 ? 2.556 17.761 -2.928 1.00 97.50 100 ARG A O 1
ATOM 822 N N . TYR A 1 101 ? 0.856 16.445 -2.278 1.00 96.94 101 TYR A N 1
ATOM 823 C CA . TYR A 1 101 ? 0.607 15.927 -3.625 1.00 96.94 101 TYR A CA 1
ATOM 824 C C . TYR A 1 101 ? -0.075 16.948 -4.538 1.00 96.94 101 TYR A C 1
ATOM 826 O O . TYR A 1 101 ? 0.232 16.978 -5.726 1.00 96.94 101 TYR A O 1
ATOM 834 N N . GLN A 1 102 ? -0.933 17.825 -4.008 1.00 96.56 102 GLN A N 1
ATOM 835 C CA . GLN A 1 102 ? -1.493 18.936 -4.784 1.00 96.56 102 GLN A CA 1
ATOM 836 C C . GLN A 1 102 ? -0.398 19.888 -5.271 1.00 96.56 102 GLN A C 1
ATOM 838 O O . GLN A 1 102 ? -0.388 20.255 -6.444 1.00 96.56 102 GLN A O 1
ATOM 843 N N . GLN A 1 103 ? 0.554 20.243 -4.404 1.00 96.69 103 GLN A N 1
ATOM 844 C CA . GLN A 1 103 ? 1.707 21.063 -4.784 1.00 96.69 103 GLN A CA 1
ATOM 845 C C . GLN A 1 103 ? 2.570 20.365 -5.848 1.00 96.69 103 GLN A C 1
ATOM 847 O O . GLN A 1 103 ? 3.026 21.003 -6.799 1.00 96.69 103 GLN A O 1
ATOM 852 N N . GLN A 1 104 ? 2.764 19.047 -5.729 1.00 94.81 104 GLN A N 1
ATOM 853 C CA . GLN A 1 104 ? 3.505 18.263 -6.716 1.00 94.81 104 GLN A CA 1
ATOM 854 C C . GLN A 1 104 ? 2.786 18.216 -8.073 1.00 94.81 104 GLN A C 1
ATOM 856 O O . GLN A 1 104 ? 3.421 18.460 -9.100 1.00 94.81 104 GLN A O 1
ATOM 861 N N . ASP A 1 105 ? 1.480 17.953 -8.092 1.00 94.81 105 ASP A N 1
ATOM 862 C CA . ASP A 1 105 ? 0.675 17.935 -9.318 1.00 94.81 105 ASP A CA 1
ATOM 863 C C . ASP A 1 105 ? 0.651 19.313 -9.991 1.00 94.81 105 ASP A C 1
ATOM 865 O O . ASP A 1 105 ? 0.814 19.399 -11.207 1.00 94.81 105 ASP A O 1
ATOM 869 N N . GLU A 1 106 ? 0.522 20.394 -9.216 1.00 95.25 106 GLU A N 1
ATOM 870 C CA . GLU A 1 106 ? 0.590 21.765 -9.732 1.00 95.25 106 GLU A CA 1
ATOM 871 C C . GLU A 1 106 ? 1.959 22.041 -10.367 1.00 95.25 106 GLU A C 1
ATOM 873 O O . GLU A 1 106 ? 2.039 22.573 -11.474 1.00 95.25 106 GLU A O 1
ATOM 878 N N . SER A 1 107 ? 3.049 21.612 -9.721 1.00 94.19 107 SER A N 1
ATOM 879 C CA . SER A 1 107 ? 4.401 21.761 -10.270 1.00 94.19 107 SER A CA 1
ATOM 880 C C . SER A 1 107 ? 4.577 20.999 -11.591 1.00 94.19 107 SER A C 1
ATOM 882 O O . SER A 1 107 ? 5.136 21.531 -12.553 1.00 94.19 107 SER A O 1
ATOM 884 N N . LEU A 1 108 ? 4.033 19.780 -11.670 1.00 93.44 108 LEU A N 1
ATOM 885 C CA . LEU A 1 108 ? 4.072 18.949 -12.867 1.00 93.44 108 LEU A CA 1
ATOM 886 C C . LEU A 1 108 ? 3.249 19.582 -13.992 1.00 93.44 108 LEU A C 1
ATOM 888 O O . LEU A 1 108 ? 3.703 19.655 -15.134 1.00 93.44 108 LEU A O 1
ATOM 892 N N . HIS A 1 109 ? 2.055 20.074 -13.664 1.00 92.88 109 HIS A N 1
ATOM 893 C CA . HIS A 1 109 ? 1.180 20.753 -14.606 1.00 92.88 109 HIS A CA 1
ATOM 894 C C . HIS A 1 109 ? 1.834 22.038 -15.139 1.00 92.88 109 HIS A C 1
ATOM 896 O O . HIS A 1 109 ? 1.896 22.255 -16.347 1.00 92.88 109 HIS A O 1
ATOM 902 N N . GLN A 1 110 ? 2.427 22.872 -14.287 1.00 92.38 110 GLN A N 1
ATOM 903 C CA . GLN A 1 110 ? 3.065 24.108 -14.746 1.00 92.38 110 GLN A CA 1
ATOM 904 C C . GLN A 1 110 ? 4.243 23.877 -15.698 1.00 92.38 110 GLN A C 1
ATOM 906 O O . GLN A 1 110 ? 4.431 24.676 -16.616 1.00 92.38 110 GLN A O 1
ATOM 911 N N . VAL A 1 111 ? 5.026 22.815 -15.501 1.00 91.50 111 VAL A N 1
ATOM 912 C CA . VAL A 1 111 ? 6.207 22.531 -16.330 1.00 91.50 111 VAL A CA 1
ATOM 913 C C . VAL A 1 111 ? 5.824 21.768 -17.596 1.00 91.50 111 VAL A C 1
ATOM 915 O O . VAL A 1 111 ? 6.053 22.243 -18.708 1.00 91.50 111 VAL A O 1
ATOM 918 N N . GLU A 1 112 ? 5.227 20.589 -17.442 1.00 88.94 112 GLU A N 1
ATOM 919 C CA . GLU A 1 112 ? 5.079 19.625 -18.536 1.00 88.94 112 GLU A CA 1
ATOM 920 C C . GLU A 1 112 ? 3.832 19.922 -19.389 1.00 88.94 112 GLU A C 1
ATOM 922 O O . GLU A 1 112 ? 3.900 19.862 -20.617 1.00 88.94 112 GLU A O 1
ATOM 927 N N . TRP A 1 113 ? 2.708 20.340 -18.787 1.00 88.12 113 TRP A N 1
ATOM 928 C CA . TRP A 1 113 ? 1.502 20.678 -19.561 1.00 88.12 113 TRP A CA 1
ATOM 929 C C . TRP A 1 113 ? 1.679 21.966 -20.372 1.00 88.12 113 TRP A C 1
ATOM 931 O O . TRP A 1 113 ? 1.245 22.029 -21.526 1.00 88.12 113 TRP A O 1
ATOM 941 N N . ARG A 1 114 ? 2.373 22.980 -19.832 1.00 89.44 114 ARG A N 1
ATOM 942 C CA . ARG A 1 114 ? 2.693 24.195 -20.605 1.00 89.44 114 ARG A CA 1
ATOM 943 C C . ARG A 1 114 ? 3.635 23.899 -21.768 1.00 89.44 114 ARG A C 1
ATOM 945 O O . ARG A 1 114 ? 3.412 24.430 -22.859 1.00 89.44 114 ARG A O 1
ATOM 952 N N . ALA A 1 115 ? 4.636 23.040 -21.556 1.00 89.62 115 ALA A N 1
ATOM 953 C CA . ALA A 1 115 ? 5.537 22.593 -22.615 1.00 89.62 115 ALA A CA 1
ATOM 954 C C . ALA A 1 115 ? 4.768 21.851 -23.719 1.00 89.62 115 ALA A C 1
ATOM 956 O O . ALA A 1 115 ? 4.890 22.207 -24.888 1.00 89.62 115 ALA A O 1
ATOM 957 N N . ALA A 1 116 ? 3.901 20.900 -23.356 1.00 90.06 116 ALA A N 1
ATOM 958 C CA . ALA A 1 116 ? 3.084 20.149 -24.312 1.00 90.06 116 ALA A CA 1
ATOM 959 C C . ALA A 1 116 ? 2.070 21.028 -25.068 1.00 90.06 116 ALA A C 1
ATOM 961 O O . ALA A 1 116 ? 1.810 20.812 -26.252 1.00 90.06 116 ALA A O 1
ATOM 962 N N . THR A 1 117 ? 1.501 22.038 -24.406 1.00 90.94 117 THR A N 1
ATOM 963 C CA . THR A 1 117 ? 0.498 22.928 -25.012 1.00 90.94 117 THR A CA 1
ATOM 964 C C . THR A 1 117 ? 1.121 23.936 -25.979 1.00 90.94 117 THR A C 1
ATOM 966 O O . THR A 1 117 ? 0.495 24.281 -26.979 1.00 90.94 117 THR A O 1
ATOM 969 N N . SER A 1 118 ? 2.351 24.383 -25.707 1.00 92.19 118 SER A N 1
ATOM 970 C CA . SER A 1 118 ? 3.043 25.413 -26.500 1.00 92.19 118 SER A CA 1
ATOM 971 C C . SER A 1 118 ? 3.923 24.843 -27.618 1.00 92.19 118 SER A C 1
ATOM 973 O O . SER A 1 118 ? 4.484 25.607 -28.402 1.00 92.19 118 SER A O 1
ATOM 975 N N . ALA A 1 119 ? 4.082 23.519 -27.683 1.00 92.50 119 ALA A N 1
ATOM 976 C CA . ALA A 1 119 ? 4.960 22.865 -28.643 1.00 92.50 119 ALA A CA 1
ATOM 977 C C . ALA A 1 119 ? 4.361 22.784 -30.062 1.00 92.50 119 ALA A C 1
ATOM 979 O O . ALA A 1 119 ? 3.140 22.668 -30.213 1.00 92.50 119 ALA A O 1
ATOM 980 N N . PRO A 1 120 ? 5.210 22.776 -31.108 1.00 94.06 120 PRO A N 1
ATOM 981 C CA . PRO A 1 120 ? 4.791 22.490 -32.478 1.00 94.06 120 PRO A CA 1
ATOM 982 C C . PRO A 1 120 ? 4.170 21.093 -32.611 1.00 94.06 120 PRO A C 1
ATOM 984 O O . PRO A 1 120 ? 4.569 20.158 -31.915 1.00 94.06 120 PRO A O 1
ATOM 987 N N . ASP A 1 121 ? 3.255 20.919 -33.569 1.00 90.69 121 ASP A N 1
ATOM 988 C CA . ASP A 1 121 ? 2.487 19.673 -33.736 1.00 90.69 121 ASP A CA 1
ATOM 989 C C . ASP A 1 121 ? 3.356 18.416 -33.916 1.00 90.69 121 ASP A C 1
ATOM 991 O O . ASP A 1 121 ? 2.969 17.338 -33.469 1.00 90.69 121 ASP A O 1
ATOM 995 N N . ALA A 1 122 ? 4.550 18.552 -34.505 1.00 90.50 122 ALA A N 1
ATOM 996 C CA . ALA A 1 122 ? 5.483 17.442 -34.708 1.00 90.50 122 ALA A CA 1
ATOM 997 C C . ALA A 1 122 ? 6.017 16.831 -33.393 1.00 90.50 122 ALA A C 1
ATOM 999 O O . ALA A 1 122 ? 6.272 15.631 -33.341 1.00 90.50 122 ALA A O 1
ATOM 1000 N N . GLU A 1 123 ? 6.165 17.630 -32.332 1.00 92.94 123 GLU A N 1
ATOM 1001 C CA . GLU A 1 123 ? 6.717 17.198 -31.031 1.00 92.94 123 GLU A CA 1
ATOM 1002 C C . GLU A 1 123 ? 5.644 17.075 -29.942 1.00 92.94 123 GLU A C 1
ATOM 1004 O O . GLU A 1 123 ? 5.840 16.424 -28.913 1.00 92.94 123 GLU A O 1
ATOM 1009 N N . LYS A 1 124 ? 4.476 17.670 -30.187 1.00 93.75 124 LYS A N 1
ATOM 1010 C CA . LYS A 1 124 ? 3.351 17.735 -29.258 1.00 93.75 124 LYS A CA 1
ATOM 1011 C C . LYS A 1 124 ? 2.921 16.362 -28.747 1.00 93.75 124 LYS A C 1
ATOM 1013 O O . LYS A 1 124 ? 2.718 16.208 -27.548 1.00 93.75 124 LYS A O 1
ATOM 1018 N N . ALA A 1 125 ? 2.821 15.359 -29.623 1.00 94.00 125 ALA A N 1
ATOM 1019 C CA . ALA A 1 125 ? 2.425 14.003 -29.231 1.00 94.00 125 ALA A CA 1
ATOM 1020 C C . ALA A 1 125 ? 3.387 13.391 -28.195 1.00 94.00 125 ALA A C 1
ATOM 1022 O O . ALA A 1 125 ? 2.944 12.907 -27.156 1.00 94.00 125 ALA A O 1
ATOM 1023 N N . ALA A 1 126 ? 4.699 13.502 -28.427 1.00 94.56 126 ALA A N 1
ATOM 1024 C CA . ALA A 1 126 ? 5.713 12.978 -27.513 1.00 94.56 126 ALA A CA 1
ATOM 1025 C C . ALA A 1 126 ? 5.693 13.691 -26.148 1.00 94.56 126 ALA A C 1
ATOM 1027 O O . ALA A 1 126 ? 5.862 13.051 -25.110 1.00 94.56 126 ALA A O 1
ATOM 1028 N N . LEU A 1 127 ? 5.449 15.006 -26.129 1.00 94.25 127 LEU A N 1
ATOM 1029 C CA . LEU A 1 127 ? 5.322 15.773 -24.885 1.00 94.25 127 LEU A CA 1
ATOM 1030 C C . LEU A 1 127 ? 4.041 15.433 -24.114 1.00 94.25 127 LEU A C 1
ATOM 1032 O O . LEU A 1 127 ? 4.077 15.351 -22.887 1.00 94.25 127 LEU A O 1
ATOM 1036 N N . TRP A 1 128 ? 2.926 15.178 -24.804 1.00 93.19 128 TRP A N 1
ATOM 1037 C CA . TRP A 1 128 ? 1.696 14.704 -24.163 1.00 93.19 128 TRP A CA 1
ATOM 1038 C C . TRP A 1 128 ? 1.853 13.321 -23.542 1.00 93.19 128 TRP A C 1
ATOM 1040 O O . TRP A 1 128 ? 1.381 13.109 -22.425 1.00 93.19 128 TRP A O 1
ATOM 1050 N N . ASP A 1 129 ? 2.525 12.399 -24.231 1.00 95.00 129 ASP A N 1
ATOM 1051 C CA . ASP A 1 129 ? 2.795 11.070 -23.684 1.00 95.00 129 ASP A CA 1
ATOM 1052 C C . ASP A 1 129 ? 3.723 11.158 -22.468 1.00 95.00 129 ASP A C 1
ATOM 1054 O O . ASP A 1 129 ? 3.427 10.573 -21.428 1.00 95.00 129 ASP A O 1
ATOM 1058 N N . ARG A 1 130 ? 4.767 11.995 -22.525 1.00 94.19 130 ARG A N 1
ATOM 1059 C CA . ARG A 1 130 ? 5.625 12.272 -21.364 1.00 94.19 130 ARG A CA 1
ATOM 1060 C C . ARG A 1 130 ? 4.841 12.854 -20.182 1.00 94.19 130 ARG A C 1
ATOM 1062 O O . ARG A 1 130 ? 5.050 12.419 -19.049 1.00 94.19 130 ARG A O 1
ATOM 1069 N N . TYR A 1 131 ? 3.952 13.820 -20.426 1.00 94.62 131 TYR A N 1
ATOM 1070 C CA . TYR A 1 131 ? 3.100 14.402 -19.385 1.00 94.62 131 TYR A CA 1
ATOM 1071 C C . TYR A 1 131 ? 2.176 13.351 -18.759 1.00 94.62 131 TYR A C 1
ATOM 1073 O O . TYR A 1 131 ? 2.078 13.279 -17.533 1.00 94.62 131 TYR A O 1
ATOM 1081 N N . ARG A 1 132 ? 1.548 12.501 -19.583 1.00 95.19 132 ARG A N 1
ATOM 1082 C CA . ARG A 1 132 ? 0.694 11.400 -19.117 1.00 95.19 132 ARG A CA 1
ATOM 1083 C C . ARG A 1 132 ? 1.485 10.414 -18.261 1.00 95.19 132 ARG A C 1
ATOM 1085 O O . ARG A 1 132 ? 1.091 10.158 -17.130 1.00 95.19 132 ARG A O 1
ATOM 1092 N N . ASP A 1 133 ? 2.633 9.947 -18.745 1.00 96.19 133 ASP A N 1
ATOM 1093 C CA . ASP A 1 133 ? 3.491 9.000 -18.026 1.00 96.19 133 ASP A CA 1
ATOM 1094 C C . ASP A 1 133 ? 3.986 9.555 -16.685 1.00 96.19 133 ASP A C 1
ATOM 1096 O O . ASP A 1 133 ? 4.181 8.807 -15.721 1.00 96.19 133 ASP A O 1
ATOM 1100 N N . ALA A 1 134 ? 4.251 10.861 -16.618 1.00 94.50 134 ALA A N 1
ATOM 1101 C CA . ALA A 1 134 ? 4.628 11.526 -15.379 1.00 94.50 134 ALA A CA 1
ATOM 1102 C C . ALA A 1 134 ? 3.432 11.630 -14.418 1.00 94.50 134 ALA A C 1
ATOM 1104 O O . ALA A 1 134 ? 3.570 11.295 -13.240 1.00 94.50 134 ALA A O 1
ATOM 1105 N N . GLY A 1 135 ? 2.258 12.016 -14.924 1.00 95.06 135 GLY A N 1
ATOM 1106 C CA . GLY A 1 135 ? 1.019 12.081 -14.148 1.00 95.06 135 GLY A CA 1
ATOM 1107 C C . GLY A 1 135 ? 0.616 10.720 -13.580 1.00 95.06 135 GLY A C 1
ATOM 1108 O O . GLY A 1 135 ? 0.329 10.611 -12.389 1.00 95.06 135 GLY A O 1
ATOM 1109 N N . ASP A 1 136 ? 0.691 9.663 -14.388 1.00 96.00 136 ASP A N 1
ATOM 1110 C CA . ASP A 1 136 ? 0.377 8.293 -13.975 1.00 96.00 136 ASP A CA 1
ATOM 1111 C C . ASP A 1 136 ? 1.328 7.804 -12.878 1.00 96.00 136 ASP A C 1
ATOM 1113 O O . ASP A 1 136 ? 0.905 7.163 -11.912 1.00 96.00 136 ASP A O 1
ATOM 1117 N N . ARG A 1 137 ? 2.622 8.137 -12.974 1.00 95.06 137 ARG A N 1
ATOM 1118 C CA . ARG A 1 137 ? 3.599 7.812 -11.926 1.00 95.06 137 ARG A CA 1
ATOM 1119 C C . ARG A 1 137 ? 3.261 8.491 -10.603 1.00 95.06 137 ARG A C 1
ATOM 1121 O O . ARG A 1 137 ? 3.244 7.806 -9.580 1.00 95.06 137 ARG A O 1
ATOM 1128 N N . VAL A 1 138 ? 2.964 9.791 -10.617 1.00 94.88 138 VAL A N 1
ATOM 1129 C CA . VAL A 1 138 ? 2.600 10.536 -9.399 1.00 94.88 138 VAL A CA 1
ATOM 1130 C C . VAL A 1 138 ? 1.279 10.019 -8.821 1.00 94.88 138 VAL A C 1
ATOM 1132 O O . VAL A 1 138 ? 1.189 9.763 -7.621 1.00 94.88 138 VAL A O 1
ATOM 1135 N N . ALA A 1 139 ? 0.277 9.757 -9.663 1.00 95.31 139 ALA A N 1
ATOM 1136 C CA . ALA A 1 139 ? -1.005 9.208 -9.232 1.00 95.31 139 ALA A CA 1
ATOM 1137 C C . ALA A 1 139 ? -0.861 7.820 -8.582 1.00 95.31 139 ALA A C 1
ATOM 1139 O O . ALA A 1 139 ? -1.472 7.558 -7.543 1.00 95.31 139 ALA A O 1
ATOM 1140 N N . ASN A 1 140 ? -0.027 6.946 -9.154 1.00 95.94 140 ASN A N 1
ATOM 1141 C CA . ASN A 1 140 ? 0.254 5.624 -8.596 1.00 95.94 140 ASN A CA 1
ATOM 1142 C C . ASN A 1 140 ? 1.017 5.709 -7.269 1.00 95.94 140 ASN A C 1
ATOM 1144 O O . ASN A 1 140 ? 0.692 4.976 -6.336 1.00 95.94 140 ASN A O 1
ATOM 1148 N N . GLN A 1 141 ? 1.992 6.617 -7.155 1.00 95.44 141 GLN A N 1
ATOM 1149 C CA . GLN A 1 141 ? 2.711 6.865 -5.901 1.00 95.44 141 GLN A CA 1
ATOM 1150 C C . GLN A 1 141 ? 1.766 7.357 -4.802 1.00 95.44 141 GLN A C 1
ATOM 1152 O O . GLN A 1 141 ? 1.737 6.773 -3.719 1.00 95.44 141 GLN A O 1
ATOM 1157 N N . ARG A 1 142 ? 0.923 8.349 -5.115 1.00 96.75 142 ARG A N 1
ATOM 1158 C CA . ARG A 1 142 ? -0.107 8.868 -4.209 1.00 96.75 142 ARG A CA 1
ATOM 1159 C C . ARG A 1 142 ? -1.043 7.762 -3.727 1.00 96.75 142 ARG A C 1
ATOM 1161 O O . ARG A 1 142 ? -1.286 7.642 -2.528 1.00 96.75 142 ARG A O 1
ATOM 1168 N N . ARG A 1 143 ? -1.541 6.922 -4.643 1.00 96.56 143 ARG A N 1
ATOM 1169 C CA . ARG A 1 143 ? -2.414 5.787 -4.301 1.00 96.56 143 ARG A CA 1
ATOM 1170 C C . ARG A 1 143 ? -1.708 4.789 -3.384 1.00 96.56 143 ARG A C 1
ATOM 1172 O O . ARG A 1 143 ? -2.269 4.418 -2.358 1.00 96.56 143 ARG A O 1
ATOM 1179 N N . ALA A 1 144 ? -0.482 4.395 -3.720 1.00 95.88 144 ALA A N 1
ATOM 1180 C CA . ALA A 1 144 ? 0.289 3.440 -2.930 1.00 95.88 144 ALA A CA 1
ATOM 1181 C C . ALA A 1 144 ? 0.607 3.969 -1.519 1.00 95.88 144 ALA A C 1
ATOM 1183 O O . ALA A 1 144 ? 0.540 3.218 -0.544 1.00 95.88 144 ALA A O 1
ATOM 1184 N N . GLU A 1 145 ? 0.926 5.260 -1.385 1.00 96.69 145 GLU A N 1
ATOM 1185 C CA . GLU A 1 145 ? 1.140 5.892 -0.080 1.00 96.69 145 GLU A CA 1
ATOM 1186 C C . GLU A 1 145 ? -0.155 5.947 0.738 1.00 96.69 145 GLU A C 1
ATOM 1188 O O . GLU A 1 145 ? -0.130 5.615 1.925 1.00 96.69 145 GLU A O 1
ATOM 1193 N N . PHE A 1 146 ? -1.288 6.285 0.114 1.00 97.25 146 PHE A N 1
ATOM 1194 C CA . PHE A 1 146 ? -2.588 6.255 0.783 1.00 97.25 146 PHE A CA 1
ATOM 1195 C C . PHE A 1 146 ? -2.936 4.855 1.307 1.00 97.25 146 PHE A C 1
ATOM 1197 O O . PHE A 1 146 ? -3.257 4.695 2.487 1.00 97.25 146 PHE A O 1
ATOM 1204 N N . GLU A 1 147 ? -2.827 3.831 0.456 1.00 96.06 147 GLU A N 1
ATOM 1205 C CA . GLU A 1 147 ? -3.118 2.442 0.824 1.00 96.06 147 GLU A CA 1
ATOM 1206 C C . GLU A 1 147 ? -2.245 1.957 1.984 1.00 96.06 147 GLU A C 1
ATOM 1208 O O . GLU A 1 147 ? -2.735 1.289 2.895 1.00 96.06 147 GLU A O 1
ATOM 1213 N N . ARG A 1 148 ? -0.958 2.321 1.976 1.00 93.62 148 ARG A N 1
ATOM 1214 C CA . ARG A 1 148 ? -0.002 1.902 3.004 1.00 93.62 148 ARG A CA 1
ATOM 1215 C C . ARG A 1 148 ? -0.194 2.627 4.335 1.00 93.62 148 ARG A C 1
ATOM 1217 O O . ARG A 1 148 ? -0.022 2.002 5.381 1.00 93.62 148 ARG A O 1
ATOM 1224 N N . SER A 1 149 ? -0.458 3.930 4.297 1.00 95.44 149 SER A N 1
ATOM 1225 C CA . SER A 1 149 ? -0.312 4.800 5.472 1.00 95.44 149 SER A CA 1
ATOM 1226 C C . SER A 1 149 ? -1.635 5.285 6.058 1.00 95.44 149 SER A C 1
ATOM 1228 O O . SER A 1 149 ? -1.663 5.648 7.230 1.00 95.44 149 SER A O 1
ATOM 1230 N N . PHE A 1 150 ? -2.712 5.312 5.269 1.00 96.94 150 PHE A N 1
ATOM 1231 C CA . PHE A 1 150 ? -3.959 5.975 5.659 1.00 96.94 150 PHE A CA 1
ATOM 1232 C C . PHE A 1 150 ? -5.190 5.073 5.570 1.00 96.94 150 PHE A C 1
ATOM 1234 O O . PHE A 1 150 ? -6.056 5.178 6.432 1.00 96.94 150 PHE A O 1
ATOM 1241 N N . LYS A 1 151 ? -5.274 4.171 4.583 1.00 96.12 151 LYS A N 1
ATOM 1242 C CA . LYS A 1 151 ? -6.484 3.367 4.328 1.00 96.12 151 LYS A CA 1
ATOM 1243 C C . LYS A 1 151 ? -6.955 2.578 5.554 1.00 96.12 151 LYS A C 1
ATOM 1245 O O . LYS A 1 151 ? -8.090 2.741 5.990 1.00 96.12 151 LYS A O 1
ATOM 1250 N N . VAL A 1 152 ? -6.084 1.734 6.109 1.00 95.06 152 VAL A N 1
ATOM 1251 C CA . VAL A 1 152 ? -6.438 0.842 7.228 1.00 95.06 152 VAL A CA 1
ATOM 1252 C C . VAL A 1 152 ? -6.769 1.646 8.484 1.00 95.06 152 VAL A C 1
ATOM 1254 O O . VAL A 1 152 ? -7.842 1.470 9.053 1.00 95.06 152 VAL A O 1
ATOM 1257 N N . ASP A 1 153 ? -5.889 2.574 8.865 1.00 96.06 153 ASP A N 1
ATOM 1258 C CA . ASP A 1 153 ? -6.080 3.416 10.049 1.00 96.06 153 ASP A CA 1
ATOM 1259 C C . ASP A 1 153 ? -7.372 4.261 9.926 1.00 96.06 153 ASP A C 1
ATOM 1261 O O . ASP A 1 153 ? -8.123 4.386 10.889 1.00 96.06 153 ASP A O 1
ATOM 1265 N N . GLY A 1 154 ? -7.682 4.785 8.733 1.00 96.50 154 GLY A N 1
ATOM 1266 C CA . GLY A 1 154 ? -8.898 5.561 8.477 1.00 96.50 154 GLY A CA 1
ATOM 1267 C C . GLY A 1 154 ? -10.187 4.745 8.605 1.00 96.50 154 GLY A C 1
ATOM 1268 O O . GLY A 1 154 ? -11.143 5.224 9.212 1.00 96.50 154 GLY A O 1
ATOM 1269 N N . ILE A 1 155 ? -10.210 3.513 8.080 1.00 96.06 155 ILE A N 1
ATOM 1270 C CA . ILE A 1 155 ? -11.349 2.587 8.228 1.00 96.06 155 ILE A CA 1
ATOM 1271 C C . ILE A 1 155 ? -11.544 2.218 9.701 1.00 96.06 155 ILE A C 1
ATOM 1273 O O . ILE A 1 155 ? -12.651 2.326 10.218 1.00 96.06 155 ILE A O 1
ATOM 1277 N N . MET A 1 156 ? -10.462 1.858 10.397 1.00 95.62 156 MET A N 1
ATOM 1278 C CA . MET A 1 156 ? -10.511 1.488 11.814 1.00 95.62 156 MET A CA 1
ATOM 1279 C C . MET A 1 156 ? -11.046 2.621 12.696 1.00 95.62 156 MET A C 1
ATOM 1281 O O . MET A 1 156 ? -11.913 2.391 13.536 1.00 95.62 156 MET A O 1
ATOM 1285 N N . LEU A 1 157 ? -10.551 3.848 12.498 1.00 96.38 157 LEU A N 1
ATOM 1286 C CA . LEU A 1 157 ? -11.019 5.017 13.244 1.00 96.38 157 LEU A CA 1
ATOM 1287 C C . LEU A 1 157 ? -12.492 5.313 12.954 1.00 96.38 157 LEU A C 1
ATOM 1289 O O . LEU A 1 157 ? -13.253 5.566 13.883 1.00 96.38 157 LEU A O 1
ATOM 1293 N N . ARG A 1 158 ? -12.908 5.254 11.684 1.00 96.06 158 ARG A N 1
ATOM 1294 C CA . ARG A 1 158 ? -14.309 5.453 11.291 1.00 96.06 158 ARG A CA 1
ATOM 1295 C C . ARG A 1 158 ? -15.222 4.447 11.985 1.00 96.06 158 ARG A C 1
ATOM 1297 O O . ARG A 1 158 ? -16.209 4.851 12.595 1.00 96.06 158 ARG A O 1
ATOM 1304 N N . ASP A 1 159 ? -14.901 3.161 11.889 1.00 94.88 159 ASP A N 1
ATOM 1305 C CA . ASP A 1 159 ? -15.748 2.090 12.410 1.00 94.88 159 ASP A CA 1
ATOM 1306 C C . ASP A 1 159 ? -15.886 2.189 13.936 1.00 94.88 159 ASP A C 1
ATOM 1308 O O . ASP A 1 159 ? -16.991 2.059 14.466 1.00 94.88 159 ASP A O 1
ATOM 1312 N N . GLU A 1 160 ? -14.801 2.527 14.641 1.00 96.00 160 GLU A N 1
ATOM 1313 C CA . GLU A 1 160 ? -14.842 2.738 16.089 1.00 96.00 160 GLU A CA 1
ATOM 1314 C C . GLU A 1 160 ? -15.600 4.016 16.489 1.00 96.00 160 GLU A C 1
ATOM 1316 O O . GLU A 1 160 ? -16.334 4.031 17.475 1.00 96.00 160 GLU A O 1
ATOM 1321 N N . LEU A 1 161 ? -15.493 5.103 15.721 1.00 95.62 161 LEU A N 1
ATOM 1322 C CA . LEU A 1 161 ? -16.292 6.307 15.975 1.00 95.62 161 LEU A CA 1
ATOM 1323 C C . LEU A 1 161 ? -17.787 6.034 15.782 1.00 95.62 161 LEU A C 1
ATOM 1325 O O . LEU A 1 161 ? -18.606 6.447 16.604 1.00 95.62 161 LEU A O 1
ATOM 1329 N N . LEU A 1 162 ? -18.153 5.314 14.721 1.00 94.44 162 LEU A N 1
ATOM 1330 C CA . LEU A 1 162 ? -19.539 4.940 14.443 1.00 94.44 162 LEU A CA 1
ATOM 1331 C C . LEU A 1 162 ? -20.104 3.964 15.477 1.00 94.44 162 LEU A C 1
ATOM 1333 O O . LEU A 1 162 ? -21.288 4.055 15.799 1.00 94.44 162 LEU A O 1
ATOM 1337 N N . SER A 1 163 ? -19.280 3.065 16.025 1.00 94.56 163 SER A N 1
ATOM 1338 C CA . SER A 1 163 ? -19.712 2.138 17.078 1.00 94.56 163 SER A CA 1
ATOM 1339 C C . SER A 1 163 ? -20.165 2.886 18.343 1.00 94.56 163 SER A C 1
ATOM 1341 O O . SER A 1 163 ? -21.114 2.466 19.013 1.00 94.56 163 SER A O 1
ATOM 1343 N N . ARG A 1 164 ? -19.547 4.041 18.635 1.00 94.75 164 ARG A N 1
ATOM 1344 C CA . ARG A 1 164 ? -19.864 4.900 19.790 1.00 94.75 164 ARG A CA 1
ATOM 1345 C C . ARG A 1 164 ? -20.975 5.908 19.505 1.00 94.75 164 ARG A C 1
ATOM 1347 O O . ARG A 1 164 ? -21.798 6.192 20.380 1.00 94.75 164 ARG A O 1
ATOM 1354 N N . LEU A 1 165 ? -21.025 6.443 18.287 1.00 93.44 165 LEU A N 1
ATOM 1355 C CA . LEU A 1 165 ? -21.999 7.449 17.868 1.00 93.44 165 LEU A CA 1
ATOM 1356 C C . LEU A 1 165 ? -23.303 6.798 17.393 1.00 93.44 165 LEU A C 1
ATOM 1358 O O . LEU A 1 165 ? -23.500 6.512 16.211 1.00 93.44 165 LEU A O 1
ATOM 1362 N N . LYS A 1 166 ? -24.248 6.610 18.320 1.00 88.25 166 LYS A N 1
ATOM 1363 C CA . LYS A 1 166 ? -25.580 6.072 17.995 1.00 88.25 166 LYS A CA 1
ATOM 1364 C C . LYS A 1 166 ? -26.269 6.912 16.910 1.00 88.25 166 LYS A C 1
ATOM 1366 O O . LYS A 1 166 ? -26.360 8.130 17.024 1.00 88.25 166 LYS A O 1
ATOM 1371 N N . ASN A 1 167 ? -26.830 6.240 15.902 1.00 85.25 167 ASN A N 1
ATOM 1372 C CA . ASN A 1 167 ? -27.607 6.827 14.798 1.00 85.25 167 ASN A CA 1
ATOM 1373 C C . ASN A 1 167 ? -26.834 7.759 13.846 1.00 85.25 167 ASN A C 1
ATOM 1375 O O . ASN A 1 167 ? -27.464 8.455 13.046 1.00 85.25 167 ASN A O 1
ATOM 1379 N N . CYS A 1 168 ? -25.499 7.781 13.882 1.00 86.06 168 CYS A N 1
ATOM 1380 C CA . CYS A 1 168 ? -24.735 8.505 12.872 1.00 86.06 168 CYS A CA 1
ATOM 1381 C C . CYS A 1 168 ? -24.603 7.649 11.605 1.00 86.06 168 CYS A C 1
ATOM 1383 O O . CYS A 1 168 ? -24.192 6.494 11.673 1.00 86.06 168 CYS A O 1
ATOM 1385 N N . LYS A 1 169 ? -24.949 8.208 10.441 1.00 82.56 169 LYS A N 1
ATOM 1386 C CA . LYS A 1 169 ? -24.582 7.615 9.150 1.00 82.56 169 LYS A CA 1
ATOM 1387 C C . LYS A 1 169 ? -23.223 8.186 8.743 1.00 82.56 169 LYS A C 1
ATOM 1389 O O . LYS A 1 169 ? -23.023 9.402 8.831 1.00 82.56 169 LYS A O 1
ATOM 1394 N N . SER A 1 170 ? -22.303 7.315 8.345 1.00 78.81 170 SER A N 1
ATOM 1395 C CA . SER A 1 170 ? -21.087 7.729 7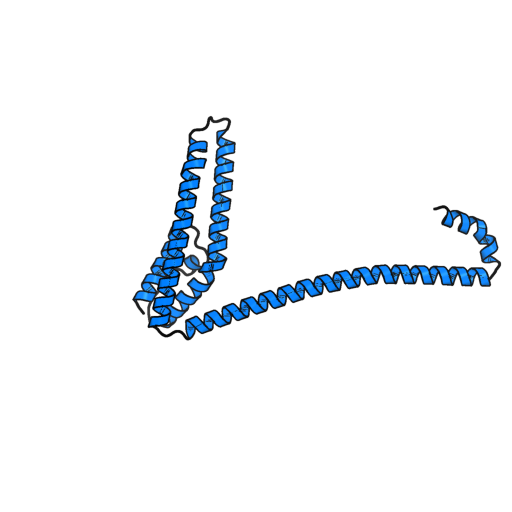.639 1.00 78.81 170 SER A CA 1
ATOM 1396 C C . SER A 1 170 ? -21.388 7.874 6.152 1.00 78.81 170 SER A C 1
ATOM 1398 O O . SER A 1 170 ? -22.410 7.380 5.660 1.00 78.81 170 SER A O 1
ATOM 1400 N N . GLU A 1 171 ? -20.516 8.605 5.468 1.00 75.12 171 GLU A N 1
ATOM 1401 C CA . GLU A 1 171 ? -20.457 8.612 4.011 1.00 75.12 171 GLU A CA 1
ATOM 1402 C C . GLU A 1 171 ? -20.172 7.201 3.456 1.00 75.12 171 GLU A C 1
ATOM 1404 O O . GLU A 1 171 ? -19.853 6.261 4.188 1.00 75.12 171 GLU A O 1
ATOM 1409 N N . GLU A 1 172 ? -20.339 7.026 2.144 1.00 81.44 172 GLU A N 1
ATOM 1410 C CA . GLU A 1 172 ? -20.216 5.723 1.486 1.00 81.44 172 GLU A CA 1
ATOM 1411 C C . GLU A 1 172 ? -18.841 5.080 1.739 1.00 81.44 172 GLU A C 1
ATOM 1413 O O . GLU A 1 172 ? -17.791 5.682 1.487 1.00 81.44 172 GLU A O 1
ATOM 1418 N N . MET A 1 173 ? -18.861 3.828 2.214 1.00 81.25 173 MET A N 1
ATOM 1419 C CA . MET A 1 173 ? -17.672 3.045 2.571 1.00 81.25 173 MET A CA 1
ATOM 1420 C C . MET A 1 173 ? -16.663 2.935 1.421 1.00 81.25 173 MET A C 1
ATOM 1422 O O . MET A 1 173 ? -15.456 2.963 1.671 1.00 81.25 173 MET A O 1
ATOM 1426 N N . ASP A 1 174 ? -17.152 2.919 0.183 1.00 86.69 174 ASP A N 1
ATOM 1427 C CA . ASP A 1 174 ? -16.359 2.873 -1.046 1.00 86.69 174 ASP A CA 1
ATOM 1428 C C . ASP A 1 174 ? -15.323 4.005 -1.120 1.00 86.69 174 ASP A C 1
ATOM 1430 O O . ASP A 1 174 ? -14.209 3.808 -1.615 1.00 86.69 174 ASP A O 1
ATOM 1434 N N . THR A 1 175 ? -15.638 5.173 -0.548 1.00 91.38 175 THR A N 1
ATOM 1435 C CA . THR A 1 175 ? -14.738 6.334 -0.532 1.00 91.38 175 THR A CA 1
ATOM 1436 C C . THR A 1 175 ? -13.466 6.053 0.266 1.00 91.38 175 THR A C 1
ATOM 1438 O O . THR A 1 175 ? -12.389 6.480 -0.141 1.00 91.38 175 THR A O 1
ATOM 1441 N N . TYR A 1 176 ? -13.562 5.298 1.366 1.00 94.06 176 TYR A N 1
ATOM 1442 C CA . TYR A 1 176 ? -12.412 4.927 2.200 1.00 94.06 176 TYR A CA 1
ATOM 1443 C C . TYR A 1 176 ? -11.543 3.857 1.543 1.00 94.06 176 TYR A C 1
ATOM 1445 O O . TYR A 1 176 ? -10.326 3.825 1.743 1.00 94.06 176 TYR A O 1
ATOM 1453 N N . GLU A 1 177 ? -12.158 2.963 0.770 1.00 93.31 177 GLU A N 1
ATOM 1454 C CA . GLU A 1 177 ? -11.434 1.867 0.145 1.00 93.31 177 GLU A CA 1
ATOM 1455 C C . GLU A 1 177 ? -10.691 2.299 -1.115 1.00 93.31 177 GLU A C 1
ATOM 1457 O O . GLU A 1 177 ? -9.558 1.848 -1.327 1.00 93.31 177 GLU A O 1
ATOM 1462 N N . TYR A 1 178 ? -11.309 3.162 -1.925 1.00 93.25 178 TYR A N 1
ATOM 1463 C CA . TYR A 1 178 ? -10.818 3.518 -3.254 1.00 93.25 178 TYR A CA 1
ATOM 1464 C C . TYR A 1 178 ? -10.991 5.012 -3.579 1.00 93.25 178 TYR A C 1
ATOM 1466 O O . TYR A 1 178 ? -11.645 5.361 -4.567 1.00 93.25 178 TYR A O 1
ATOM 1474 N N . PRO A 1 179 ? -10.369 5.932 -2.819 1.00 93.62 179 PRO A N 1
ATOM 1475 C CA . PRO A 1 179 ? -10.366 7.342 -3.196 1.00 93.62 179 PRO A CA 1
ATOM 1476 C C . PRO A 1 179 ? -9.604 7.530 -4.516 1.00 93.62 179 PRO A C 1
ATOM 1478 O O . PRO A 1 179 ? -8.416 7.221 -4.639 1.00 93.62 179 PRO A O 1
ATOM 1481 N N . THR A 1 180 ? -10.299 8.030 -5.536 1.00 89.12 180 THR A N 1
ATOM 1482 C CA . THR A 1 180 ? -9.751 8.178 -6.896 1.00 89.12 180 THR A CA 1
ATOM 1483 C C . THR A 1 180 ? -9.039 9.510 -7.116 1.00 89.12 180 THR A C 1
ATOM 1485 O O . THR A 1 180 ? -8.186 9.617 -7.997 1.00 89.12 180 THR A O 1
ATOM 1488 N N . ASN A 1 181 ? -9.373 10.531 -6.326 1.00 93.75 181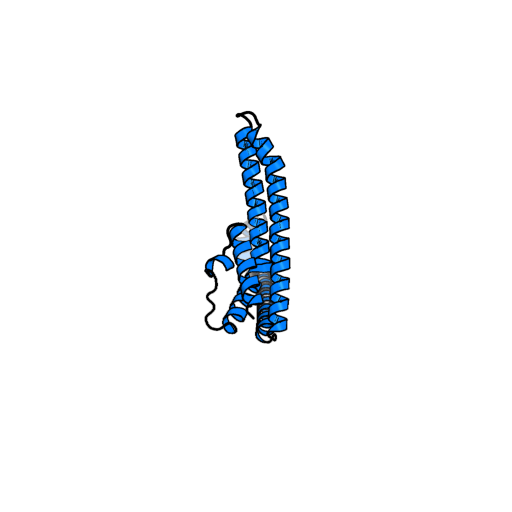 ASN A N 1
ATOM 1489 C CA . ASN A 1 181 ? -8.892 11.899 -6.484 1.00 93.75 181 ASN A CA 1
ATOM 1490 C C . ASN A 1 181 ? -8.853 12.642 -5.134 1.00 93.75 181 ASN A C 1
ATOM 1492 O O . ASN A 1 181 ? -9.221 12.105 -4.088 1.00 93.75 181 ASN A O 1
ATOM 1496 N N . TYR A 1 182 ? -8.437 13.910 -5.173 1.00 95.19 182 TYR A N 1
ATOM 1497 C CA . TYR A 1 182 ? -8.380 14.781 -3.998 1.00 95.19 182 TYR A CA 1
ATOM 1498 C C . TYR A 1 182 ? -9.722 14.980 -3.297 1.00 95.19 182 TYR A C 1
ATOM 1500 O O . TYR A 1 182 ? -9.732 15.152 -2.080 1.00 95.19 182 TYR A O 1
ATOM 1508 N N . PHE A 1 183 ? -10.842 14.935 -4.019 1.00 95.06 183 PHE A N 1
ATOM 1509 C CA . PHE A 1 183 ? -12.162 15.029 -3.399 1.00 95.06 183 PHE A CA 1
ATOM 1510 C C . PHE A 1 183 ? -12.436 13.817 -2.512 1.00 95.06 183 PHE A C 1
ATOM 1512 O O . PHE A 1 183 ? -12.891 14.004 -1.391 1.00 95.06 183 PHE A O 1
ATOM 1519 N N . GLY A 1 184 ? -12.065 12.610 -2.953 1.00 95.56 184 GLY A N 1
ATOM 1520 C CA . GLY A 1 184 ? -12.176 11.397 -2.138 1.00 95.56 184 GLY A CA 1
ATOM 1521 C C . GLY A 1 184 ? -11.360 11.479 -0.846 1.00 95.56 184 GLY A C 1
ATOM 1522 O O . GLY A 1 184 ? -11.882 11.225 0.234 1.00 95.56 184 GLY A O 1
ATOM 1523 N N . TYR A 1 185 ? -10.099 11.920 -0.920 1.00 96.81 185 TYR A N 1
ATOM 1524 C CA . TYR A 1 185 ? -9.280 12.089 0.289 1.00 96.81 185 TYR A CA 1
ATOM 1525 C C . TYR A 1 185 ? -9.835 13.166 1.235 1.00 96.81 185 TYR A C 1
ATOM 1527 O O . TYR A 1 185 ? -9.829 12.982 2.451 1.00 96.81 185 TYR A O 1
ATOM 1535 N N . ASN A 1 186 ? -10.335 14.281 0.690 1.00 97.06 186 ASN A N 1
ATOM 1536 C CA . ASN A 1 186 ? -10.956 15.336 1.491 1.00 97.06 186 ASN A CA 1
ATOM 1537 C C . ASN A 1 186 ? -12.276 14.883 2.125 1.00 97.06 186 ASN A C 1
ATOM 1539 O O . ASN A 1 186 ? -12.537 15.249 3.265 1.00 97.06 186 ASN A O 1
ATOM 1543 N N . ALA A 1 187 ? -13.080 14.078 1.428 1.00 96.31 187 ALA A N 1
ATOM 1544 C CA . ALA A 1 187 ? -14.304 13.491 1.968 1.00 96.31 187 ALA A CA 1
ATOM 1545 C C . ALA A 1 187 ? -13.996 12.636 3.207 1.00 96.31 187 ALA A C 1
ATOM 1547 O O . ALA A 1 187 ? -14.539 12.894 4.277 1.00 96.31 187 ALA A O 1
ATOM 1548 N N . ILE A 1 188 ? -12.995 11.748 3.119 1.00 97.19 188 ILE A N 1
ATOM 1549 C CA . ILE A 1 188 ? -12.508 10.957 4.265 1.00 97.19 188 ILE A CA 1
ATOM 1550 C C . ILE A 1 188 ? -12.068 11.859 5.426 1.00 97.19 188 ILE A C 1
ATOM 1552 O O . ILE A 1 188 ? -12.446 11.629 6.575 1.00 97.19 188 ILE A O 1
ATOM 1556 N N . ALA A 1 189 ? -11.255 12.883 5.141 1.00 97.94 189 ALA A N 1
ATOM 1557 C CA . ALA A 1 189 ? -10.766 13.807 6.161 1.00 97.94 189 ALA A CA 1
ATOM 1558 C C . ALA A 1 189 ? -11.921 14.551 6.853 1.00 97.94 189 ALA A C 1
ATOM 1560 O O . ALA A 1 189 ? -11.931 14.673 8.076 1.00 97.94 189 ALA A O 1
ATOM 1561 N N . ASN A 1 190 ? -12.898 15.021 6.077 1.00 97.12 190 ASN A N 1
ATOM 1562 C CA . ASN A 1 190 ? -14.044 15.771 6.576 1.00 97.12 190 ASN A CA 1
ATOM 1563 C C . ASN A 1 190 ? -15.020 14.883 7.358 1.00 97.12 190 ASN A C 1
ATOM 1565 O O . ASN A 1 190 ? -15.511 15.323 8.398 1.00 97.12 190 ASN A O 1
ATOM 1569 N N . ASP A 1 191 ? -15.278 13.648 6.914 1.00 96.56 191 ASP A N 1
ATOM 1570 C CA . ASP A 1 191 ? -16.142 12.712 7.642 1.00 96.56 191 ASP A CA 1
ATOM 1571 C C . ASP A 1 191 ? -15.516 12.323 8.984 1.00 96.56 191 ASP A C 1
ATOM 1573 O O . ASP A 1 191 ? -16.162 12.456 10.022 1.00 96.56 191 ASP A O 1
ATOM 1577 N N . LEU A 1 192 ? -14.228 11.958 9.007 1.00 97.19 192 LEU A N 1
ATOM 1578 C CA . LEU A 1 192 ? -13.523 11.656 10.258 1.00 97.19 192 LEU A CA 1
ATOM 1579 C C . LEU A 1 192 ? -13.458 12.863 11.197 1.00 97.19 192 LEU A C 1
ATOM 1581 O O . LEU A 1 192 ? -13.674 12.714 12.399 1.00 97.19 192 LEU A O 1
ATOM 1585 N N . GLU A 1 193 ? -13.201 14.065 10.675 1.0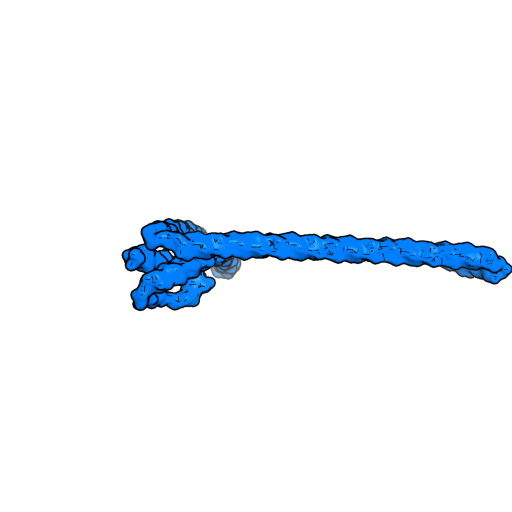0 98.00 193 GLU A N 1
ATOM 1586 C CA . GLU A 1 193 ? -13.208 15.289 11.480 1.00 98.00 193 GLU A CA 1
ATOM 1587 C C . GLU A 1 193 ? -14.596 15.556 12.080 1.00 98.00 193 GLU A C 1
ATOM 1589 O O . GLU A 1 193 ? -14.713 15.916 13.254 1.00 98.00 193 GLU A O 1
ATOM 1594 N N . ARG A 1 194 ? -15.656 15.359 11.290 1.00 96.69 194 ARG A N 1
ATOM 1595 C CA . ARG A 1 194 ? -17.046 15.499 11.733 1.00 96.69 194 ARG A CA 1
ATOM 1596 C C . ARG A 1 194 ? -17.380 14.479 12.818 1.00 96.69 194 ARG A C 1
ATOM 1598 O O . ARG A 1 194 ? -17.891 14.875 13.861 1.00 96.69 194 ARG A O 1
ATOM 1605 N N . LEU A 1 195 ? -17.080 13.198 12.599 1.00 96.00 195 LEU A N 1
ATOM 1606 C CA . LEU A 1 195 ? -17.322 12.123 13.564 1.00 96.00 195 LEU A CA 1
ATOM 1607 C C . LEU A 1 195 ? -16.554 12.371 14.870 1.00 96.00 195 LEU A C 1
ATOM 1609 O O . LEU A 1 195 ? -17.147 12.325 15.943 1.00 96.00 195 LEU A O 1
ATOM 1613 N N . ALA A 1 196 ? -15.274 12.741 14.795 1.00 96.69 196 ALA A N 1
ATOM 1614 C CA . ALA A 1 196 ? -14.470 13.057 15.975 1.00 96.69 196 ALA A CA 1
ATOM 1615 C C . ALA A 1 196 ? -15.034 14.228 16.792 1.00 96.69 196 ALA A C 1
ATOM 1617 O O . ALA A 1 196 ? -14.923 14.233 18.014 1.00 96.69 196 ALA A O 1
ATOM 1618 N N . LYS A 1 197 ? -15.637 15.229 16.139 1.00 96.19 197 LYS A N 1
ATOM 1619 C CA . LYS A 1 197 ? -16.267 16.375 16.817 1.00 96.19 197 LYS A CA 1
ATOM 1620 C C . LYS A 1 197 ? -17.633 16.051 17.431 1.00 96.19 197 LYS A C 1
ATOM 1622 O O . LYS A 1 197 ? -18.075 16.808 18.291 1.00 96.19 197 LYS A O 1
ATOM 1627 N N . LEU A 1 198 ? -18.301 14.990 16.973 1.00 95.00 198 LEU A N 1
ATOM 1628 C CA . LEU A 1 198 ? -19.578 14.521 17.524 1.00 95.00 198 LEU A CA 1
ATOM 1629 C C . LEU A 1 198 ? -19.403 13.605 18.743 1.00 95.00 198 LEU A C 1
ATOM 1631 O O . LEU A 1 198 ? -20.374 13.405 19.473 1.00 95.00 198 LEU A O 1
ATOM 1635 N N . LEU A 1 199 ? -18.202 13.046 18.925 1.00 89.94 199 LEU A N 1
ATOM 1636 C CA . LEU A 1 199 ? -17.811 12.219 20.068 1.00 89.94 199 LEU A CA 1
ATOM 1637 C C . LEU A 1 199 ? -17.534 13.069 21.318 1.00 89.94 199 LEU A C 1
ATOM 1639 O O . LEU A 1 199 ? -17.998 12.642 22.398 1.00 89.94 199 LEU A O 1
#

Foldseek 3Di:
DVVVVVCVVCVVVCVVDPVSVVVVVVVVVVVVVVVVCVVVVVVVVVVVVVVVVVVVVVVVVVVVVVVLVVVLCVLLPDDLLRLLVVLLVLLVVLVVLLVVLVVVLVVLCVPQVVCLVPDDPVCNVVSVVVSVVVVVVSQVVSVVCCVPPPLSNLVSSLVSLPVVDPPDDADDPVLSVDPNDSVSSVSSSVRSNVSSVSD

pLDDT: mean 92.58, std 6.23, range [56.44, 98.5]

Organism: Pseudomonas p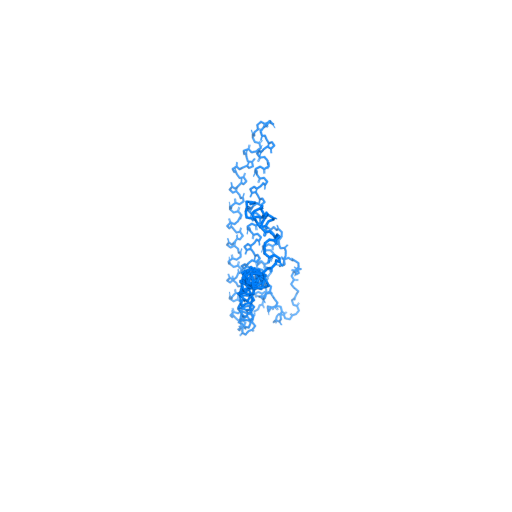utida (NCBI:txid303)

Secondary structure (DSSP, 8-state):
-HHHHHHHHHHHHHHH-HHHHHHHHHHHHHHHHHHHHHHHHHHHHHHHHHHHHHHHHHHHHHHHHHHHHHHHHHHHTS-HHHHHHHHHHHHHHHHHHHHHHHHHHHHHIIIIIHHHHHS-HHHHHHHHHHHHHHHHHHHHHHHHHHIIIIIHHHHHHHHHHHHHSTTPPPSPTHHHH---SHHHHHHHHHHHHHHHHH-

Radius of gyration: 33.92 Å; chains: 1; bounding box: 67×88×60 Å

Sequence (199 aa):
MELLKSIKAEWSVISQAPFSFLILAALMLSAGYLCARWYYAGRIDLLRERLQLKSEQAETYKERALKQDEKVLEVVNSDGPVLREKTLQFVARLRDFIERYQQQDESLHQVEWRAATSAPDAEKAALWDRYRDAGDRVANQRRAEFERSFKVDGIMLRDELLSRLKNCKSEEMDTYEYPTNYFGYNAIANDLERLAKLL